Protein AF-A0A484L3J2-F1 (afdb_monomer_lite)

Structure (mmCIF, N/CA/C/O backbone):
data_AF-A0A484L3J2-F1
#
_entry.id   AF-A0A484L3J2-F1
#
loop_
_atom_site.group_PDB
_atom_site.id
_atom_site.type_symbol
_atom_site.label_atom_id
_atom_site.label_alt_id
_atom_site.label_comp_id
_atom_site.label_asym_id
_atom_site.label_entity_id
_atom_site.label_seq_id
_atom_site.pdbx_PDB_ins_code
_atom_site.Cartn_x
_atom_site.Cartn_y
_atom_site.Cartn_z
_atom_site.occupancy
_atom_site.B_iso_or_equiv
_atom_site.auth_seq_id
_atom_site.auth_comp_id
_atom_site.auth_asym_id
_atom_site.auth_atom_id
_atom_site.pdbx_PDB_model_num
ATOM 1 N N . MET A 1 1 ? 16.394 -15.255 -12.553 1.00 55.16 1 MET A N 1
ATOM 2 C CA . MET A 1 1 ? 16.294 -14.872 -13.982 1.00 55.16 1 MET A CA 1
ATOM 3 C C . MET A 1 1 ? 17.589 -14.189 -14.401 1.00 55.16 1 MET A C 1
ATOM 5 O O . MET A 1 1 ? 18.354 -13.822 -13.514 1.00 55.16 1 MET A O 1
ATOM 9 N N . SER A 1 2 ? 17.875 -14.069 -15.700 1.00 70.94 2 SER A N 1
ATOM 10 C CA . SER A 1 2 ? 19.075 -13.361 -16.177 1.00 70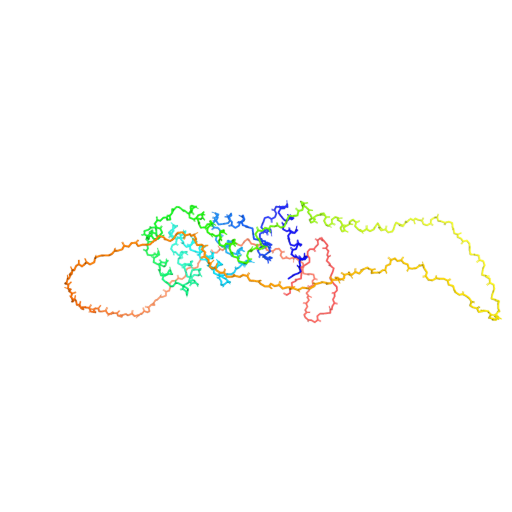.94 2 SER A CA 1
ATOM 11 C C . SER A 1 2 ? 18.952 -11.847 -15.956 1.00 70.94 2 SER A C 1
ATOM 13 O O . SER A 1 2 ? 17.841 -11.324 -15.842 1.00 70.94 2 SER A O 1
ATOM 15 N N . SER A 1 3 ? 20.083 -11.133 -15.919 1.00 82.31 3 SER A N 1
ATOM 16 C CA . SER A 1 3 ? 20.102 -9.661 -15.887 1.00 82.31 3 SER A CA 1
ATOM 17 C C . SER A 1 3 ? 19.350 -9.061 -17.078 1.00 82.31 3 SER A C 1
ATOM 19 O O . SER A 1 3 ? 18.518 -8.177 -16.896 1.00 82.31 3 SER A O 1
ATOM 21 N N . LEU A 1 4 ? 19.547 -9.636 -18.268 1.00 88.06 4 LEU A N 1
ATOM 22 C CA . LEU A 1 4 ? 18.888 -9.227 -19.509 1.00 88.06 4 LEU A CA 1
ATOM 23 C C . LEU A 1 4 ? 17.352 -9.273 -19.417 1.00 88.06 4 LEU A C 1
ATOM 25 O O . LEU A 1 4 ? 16.686 -8.345 -19.869 1.00 88.06 4 LEU A O 1
ATOM 29 N N . SER A 1 5 ? 16.772 -10.314 -18.804 1.00 90.88 5 SER A N 1
ATOM 30 C CA . SER A 1 5 ? 15.316 -10.384 -18.603 1.00 90.88 5 SER A CA 1
ATOM 31 C C . SER A 1 5 ? 14.805 -9.272 -17.680 1.00 90.88 5 SER A C 1
ATOM 33 O O . SER A 1 5 ? 13.727 -8.735 -17.919 1.00 90.88 5 SER A O 1
ATOM 35 N N . ARG A 1 6 ? 15.580 -8.894 -16.653 1.00 92.12 6 ARG A N 1
ATOM 36 C CA . ARG A 1 6 ? 15.240 -7.784 -15.747 1.00 92.12 6 ARG A CA 1
ATOM 37 C C . ARG A 1 6 ? 15.313 -6.430 -16.457 1.00 92.12 6 ARG A C 1
ATOM 39 O O . ARG A 1 6 ? 14.395 -5.628 -16.322 1.00 92.12 6 ARG A O 1
ATOM 46 N N . GLU A 1 7 ? 16.367 -6.195 -17.234 1.00 92.62 7 GLU A N 1
ATOM 47 C CA . GLU A 1 7 ? 16.527 -4.976 -18.037 1.00 92.62 7 GLU A CA 1
ATOM 48 C C . GLU A 1 7 ? 15.402 -4.820 -19.069 1.00 92.62 7 GLU A C 1
ATOM 50 O O . GLU A 1 7 ? 14.840 -3.734 -19.204 1.00 92.62 7 GLU A O 1
ATOM 55 N N . LEU A 1 8 ? 15.003 -5.912 -19.733 1.00 94.62 8 LEU A N 1
ATOM 56 C CA . LEU A 1 8 ? 13.880 -5.904 -20.670 1.00 94.62 8 LEU A CA 1
ATOM 57 C C . LEU A 1 8 ? 12.552 -5.536 -19.989 1.00 9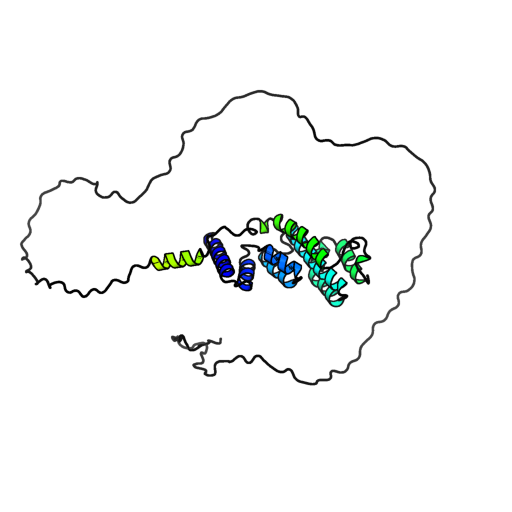4.62 8 LEU A C 1
ATOM 59 O O . LEU A 1 8 ? 11.791 -4.755 -20.554 1.00 94.62 8 LEU A O 1
ATOM 63 N N . VAL A 1 9 ? 12.282 -6.030 -18.775 1.00 96.12 9 VAL A N 1
ATOM 64 C CA . VAL A 1 9 ? 11.083 -5.625 -18.016 1.00 96.12 9 VAL A CA 1
ATOM 65 C C . VAL A 1 9 ? 11.101 -4.127 -17.710 1.00 96.12 9 VAL A C 1
ATOM 67 O O . VAL A 1 9 ? 10.072 -3.480 -17.873 1.00 96.12 9 VAL A O 1
ATOM 70 N N . PHE A 1 10 ? 12.245 -3.537 -17.346 1.00 95.62 10 PHE A N 1
ATOM 71 C CA . PHE A 1 10 ? 12.314 -2.085 -17.133 1.00 95.62 10 PHE A CA 1
ATOM 72 C C . PHE A 1 10 ? 12.083 -1.275 -18.420 1.00 95.62 10 PHE A C 1
ATOM 74 O O . PHE A 1 10 ? 11.403 -0.252 -18.378 1.00 95.62 10 PHE A O 1
ATOM 81 N N . LEU A 1 11 ? 12.581 -1.748 -19.568 1.00 95.62 11 LEU A N 1
ATOM 82 C CA . LEU A 1 11 ? 12.303 -1.134 -20.874 1.00 95.62 11 LEU A CA 1
ATOM 83 C C . LEU A 1 11 ? 10.816 -1.221 -21.257 1.00 95.62 11 LEU A C 1
ATOM 85 O O . LEU A 1 11 ? 10.286 -0.294 -21.869 1.00 95.62 11 LEU A O 1
ATOM 89 N N . ILE A 1 12 ? 10.139 -2.315 -20.890 1.00 96.81 12 ILE A N 1
ATOM 90 C CA . ILE A 1 12 ? 8.689 -2.468 -21.071 1.00 96.81 12 ILE A CA 1
ATOM 91 C C . ILE A 1 12 ? 7.932 -1.536 -20.119 1.00 96.81 12 ILE A C 1
ATOM 93 O O . ILE A 1 12 ? 7.037 -0.835 -20.576 1.00 96.81 12 ILE A O 1
ATOM 97 N N . LEU A 1 13 ? 8.306 -1.461 -18.837 1.00 96.62 13 LEU A N 1
ATOM 98 C CA . LEU A 1 13 ? 7.697 -0.540 -17.866 1.00 96.62 13 LEU A CA 1
ATOM 99 C C . LEU A 1 13 ? 7.784 0.919 -18.332 1.00 96.62 13 LEU A C 1
ATOM 101 O O . LEU A 1 13 ? 6.775 1.618 -18.323 1.00 96.62 13 LEU A O 1
ATOM 105 N N . GLN A 1 14 ? 8.953 1.349 -18.820 1.00 95.38 14 GLN A N 1
ATOM 106 C CA . GLN A 1 14 ? 9.127 2.678 -19.410 1.00 95.38 14 GLN A CA 1
ATOM 107 C C . GLN A 1 14 ? 8.187 2.901 -20.605 1.00 95.38 14 GLN A C 1
ATOM 109 O O . GLN A 1 14 ? 7.530 3.933 -20.689 1.00 95.38 14 GLN A O 1
ATOM 114 N N . PHE A 1 15 ? 8.112 1.943 -21.532 1.00 96.56 15 PHE A N 1
ATOM 115 C CA . PHE A 1 15 ? 7.219 2.037 -22.687 1.00 96.56 15 PHE A CA 1
ATOM 116 C C . PHE A 1 15 ? 5.742 2.123 -22.270 1.00 96.56 15 PHE A C 1
ATOM 118 O O . PHE A 1 15 ? 5.004 2.944 -22.802 1.00 96.56 15 PHE A O 1
ATOM 125 N N . LEU A 1 16 ? 5.310 1.311 -21.302 1.00 97.12 16 LEU A N 1
ATOM 126 C CA . LEU A 1 16 ? 3.935 1.328 -20.804 1.00 97.12 16 LEU A CA 1
ATOM 127 C C . LEU A 1 16 ? 3.577 2.672 -20.138 1.00 97.12 16 LEU A C 1
ATOM 129 O O . LEU A 1 16 ? 2.444 3.124 -20.292 1.00 97.12 16 LEU A O 1
ATOM 133 N N . ASP A 1 17 ? 4.520 3.324 -19.449 1.00 94.50 17 ASP A N 1
ATOM 134 C CA . ASP A 1 17 ? 4.337 4.670 -18.883 1.00 94.50 17 ASP A CA 1
ATOM 135 C C . ASP A 1 17 ? 4.289 5.760 -19.973 1.00 94.50 17 ASP A C 1
ATOM 137 O O . ASP A 1 17 ? 3.373 6.585 -19.977 1.00 94.50 17 ASP A O 1
ATOM 141 N N . GLU A 1 18 ? 5.189 5.705 -20.967 1.00 94.81 18 GLU A N 1
ATOM 142 C CA . GLU A 1 18 ? 5.191 6.610 -22.133 1.00 94.81 18 GLU A CA 1
ATOM 143 C C . GLU A 1 18 ? 3.854 6.558 -22.908 1.00 94.81 18 GLU A C 1
ATOM 145 O O . GLU A 1 18 ? 3.306 7.601 -23.277 1.00 94.81 18 GLU A O 1
ATOM 150 N N . GLU A 1 19 ? 3.278 5.363 -23.083 1.00 97.06 19 GLU A N 1
ATOM 151 C CA . GLU A 1 19 ? 1.960 5.154 -23.708 1.00 97.06 19 GLU A CA 1
ATOM 152 C C . GLU A 1 19 ? 0.768 5.317 -22.733 1.00 97.06 19 GLU A C 1
ATOM 154 O O . GLU A 1 19 ? -0.390 5.249 -23.151 1.00 97.06 19 GLU A O 1
ATOM 159 N N . LYS A 1 20 ? 1.026 5.588 -21.444 1.00 96.62 20 LYS A N 1
ATOM 160 C CA . LYS A 1 20 ? 0.038 5.824 -20.368 1.00 96.62 20 LYS A CA 1
ATOM 161 C C . LYS A 1 20 ? -0.848 4.623 -19.996 1.00 96.62 20 LYS A C 1
ATOM 163 O O . LYS A 1 20 ? -1.953 4.809 -19.478 1.00 96.62 20 LYS A O 1
ATOM 168 N N . PHE A 1 21 ? -0.367 3.395 -20.174 1.00 97.44 21 PHE A N 1
ATOM 169 C CA . PHE A 1 21 ? -1.050 2.155 -19.774 1.00 97.44 21 PHE A CA 1
ATOM 170 C C . PHE A 1 21 ? -0.918 1.870 -18.262 1.00 97.44 21 PHE A C 1
ATOM 172 O O . PHE A 1 21 ? -0.362 0.852 -17.851 1.00 97.44 21 PHE A O 1
ATOM 179 N N . LYS A 1 22 ? -1.433 2.782 -17.425 1.00 94.31 22 LYS A N 1
ATOM 180 C CA . LYS A 1 22 ? -1.219 2.817 -15.961 1.00 94.31 22 LYS A CA 1
ATOM 181 C C . LYS A 1 22 ? -1.464 1.481 -15.251 1.00 94.31 22 LYS A C 1
ATOM 183 O O . LYS A 1 22 ? -0.580 0.983 -14.562 1.00 94.31 22 LYS A O 1
ATOM 188 N N . ASP A 1 23 ? -2.624 0.863 -15.458 1.00 94.50 23 ASP A N 1
ATOM 189 C CA . ASP A 1 23 ? -2.972 -0.404 -14.799 1.00 94.50 23 ASP A CA 1
ATOM 190 C C . ASP A 1 23 ? -2.008 -1.536 -15.192 1.00 94.50 23 ASP A C 1
ATOM 192 O O . ASP A 1 23 ? -1.681 -2.404 -14.383 1.00 94.50 23 ASP A O 1
ATOM 196 N N . THR A 1 24 ? -1.528 -1.526 -16.440 1.00 97.94 24 THR A N 1
ATOM 197 C CA . THR A 1 24 ? -0.563 -2.501 -16.959 1.00 97.94 24 THR A CA 1
ATOM 198 C C . THR A 1 24 ? 0.835 -2.272 -16.385 1.00 97.94 24 THR A C 1
ATOM 200 O O . THR A 1 24 ? 1.512 -3.252 -16.079 1.00 97.94 24 THR A O 1
ATOM 203 N N . VAL A 1 25 ? 1.250 -1.011 -16.185 1.00 97.94 25 VAL A N 1
ATOM 204 C CA . VAL A 1 25 ? 2.500 -0.663 -15.480 1.00 97.94 25 VAL A CA 1
ATOM 205 C C . VAL A 1 25 ? 2.495 -1.295 -14.090 1.00 97.94 25 VAL A C 1
ATOM 207 O O . VAL A 1 25 ? 3.366 -2.107 -13.787 1.00 97.94 25 VAL A O 1
ATOM 210 N N . HIS A 1 26 ? 1.485 -1.000 -13.268 1.00 98.06 26 HIS A N 1
ATOM 211 C CA . HIS A 1 26 ? 1.472 -1.428 -11.865 1.00 98.06 26 HIS A CA 1
ATOM 212 C C . HIS A 1 26 ? 1.271 -2.940 -11.689 1.00 98.06 26 HIS A C 1
ATOM 214 O O . HIS A 1 26 ? 1.871 -3.536 -10.794 1.00 98.06 26 HIS A O 1
ATOM 220 N N . LYS A 1 27 ? 0.531 -3.601 -12.592 1.00 98.00 27 LYS A N 1
ATOM 221 C CA . LYS A 1 27 ? 0.491 -5.073 -12.642 1.00 98.00 27 LYS A CA 1
ATOM 222 C C . LYS A 1 27 ? 1.852 -5.678 -12.984 1.00 98.00 27 LYS A C 1
ATOM 224 O O . LYS A 1 27 ? 2.270 -6.617 -12.318 1.00 98.00 27 LYS A O 1
ATOM 229 N N . LEU A 1 28 ? 2.577 -5.131 -13.964 1.00 98.19 28 LEU A N 1
ATOM 230 C CA . LEU A 1 28 ? 3.907 -5.634 -14.320 1.00 98.19 28 LEU A CA 1
ATOM 231 C C . LEU A 1 28 ? 4.945 -5.364 -13.215 1.00 98.19 28 LEU A C 1
ATOM 233 O O . LEU A 1 28 ? 5.802 -6.213 -12.961 1.00 98.19 28 LEU A O 1
ATOM 237 N N . GLU A 1 29 ? 4.861 -4.224 -12.525 1.00 97.94 29 GLU A N 1
ATOM 238 C CA . GLU A 1 29 ? 5.642 -3.939 -11.311 1.00 97.94 29 GLU A CA 1
ATOM 239 C C . GLU A 1 29 ? 5.403 -5.013 -10.238 1.00 97.94 29 GLU A C 1
ATOM 241 O O . GLU A 1 29 ? 6.366 -5.606 -9.749 1.00 97.94 29 GLU A O 1
ATOM 246 N N . GLN A 1 30 ? 4.133 -5.311 -9.932 1.00 97.88 30 GLN A N 1
ATOM 247 C CA . GLN A 1 30 ? 3.726 -6.314 -8.944 1.00 97.88 30 GLN A CA 1
ATOM 248 C C . GLN A 1 30 ? 4.153 -7.739 -9.338 1.00 97.88 30 GLN A C 1
ATOM 250 O O . GLN A 1 30 ? 4.771 -8.434 -8.535 1.00 97.88 30 GLN A O 1
ATOM 255 N N . GLU A 1 31 ? 3.831 -8.193 -10.553 1.00 97.69 31 GLU A N 1
ATOM 256 C CA . GLU A 1 31 ? 4.076 -9.574 -11.001 1.00 97.69 31 GLU A CA 1
ATOM 257 C C . GLU A 1 31 ? 5.567 -9.876 -11.206 1.00 97.69 31 GLU A C 1
ATOM 259 O O . GLU A 1 31 ? 6.020 -10.987 -10.929 1.00 97.69 31 GLU A O 1
ATOM 264 N N . SER A 1 32 ? 6.354 -8.894 -11.664 1.00 96.50 32 SER A N 1
ATOM 265 C CA . SER A 1 32 ? 7.813 -9.047 -11.771 1.00 96.50 32 SER A CA 1
ATOM 266 C C . SER A 1 32 ? 8.532 -8.854 -10.433 1.00 96.50 32 SER A C 1
ATOM 268 O O . SER A 1 32 ? 9.632 -9.380 -10.235 1.00 96.50 32 SER A O 1
ATOM 270 N N . GLY A 1 33 ? 7.955 -8.049 -9.536 1.00 96.31 33 GLY A N 1
ATOM 271 C CA . GLY A 1 33 ? 8.576 -7.605 -8.294 1.00 96.31 33 GLY A CA 1
ATOM 272 C C . GLY A 1 33 ? 9.888 -6.834 -8.502 1.00 96.31 33 GLY A C 1
ATOM 273 O O . GLY A 1 33 ? 10.714 -6.797 -7.587 1.00 96.31 33 GLY A O 1
ATOM 274 N N . TYR A 1 34 ? 10.174 -6.285 -9.692 1.00 95.56 34 TYR A N 1
ATOM 275 C CA . TYR A 1 34 ? 11.492 -5.703 -10.016 1.00 95.56 34 TYR A CA 1
ATOM 276 C C . TYR A 1 34 ? 11.657 -4.222 -9.670 1.00 95.56 34 TYR A C 1
ATOM 278 O O . TYR A 1 34 ? 12.790 -3.811 -9.397 1.00 95.56 34 TYR A O 1
ATOM 286 N N . PHE A 1 35 ? 10.566 -3.459 -9.666 1.00 97.19 35 PHE A N 1
ATOM 287 C CA . PHE A 1 35 ? 10.507 -2.052 -9.272 1.00 97.19 35 PHE A CA 1
ATOM 288 C C . PHE A 1 35 ? 9.251 -1.828 -8.428 1.00 97.19 35 PHE A C 1
ATOM 290 O O . PHE A 1 35 ? 8.174 -2.268 -8.817 1.00 97.19 35 PHE A O 1
ATOM 297 N N . PHE A 1 36 ? 9.408 -1.181 -7.276 1.00 98.31 36 PHE A N 1
ATOM 298 C CA . PHE A 1 36 ? 8.326 -0.789 -6.382 1.00 98.31 36 PHE A CA 1
ATOM 299 C C . PHE A 1 36 ? 8.089 0.711 -6.532 1.00 98.31 36 PHE A C 1
ATOM 301 O O . PHE A 1 36 ? 8.923 1.538 -6.150 1.00 98.31 36 PHE A O 1
ATOM 308 N N . ASN A 1 37 ? 6.934 1.056 -7.078 1.00 97.88 37 ASN A N 1
ATOM 309 C CA . ASN A 1 37 ? 6.547 2.419 -7.370 1.00 97.88 37 ASN A CA 1
ATOM 310 C C . ASN A 1 37 ? 5.992 3.082 -6.110 1.00 97.88 37 ASN A C 1
ATOM 312 O O . ASN A 1 37 ? 4.799 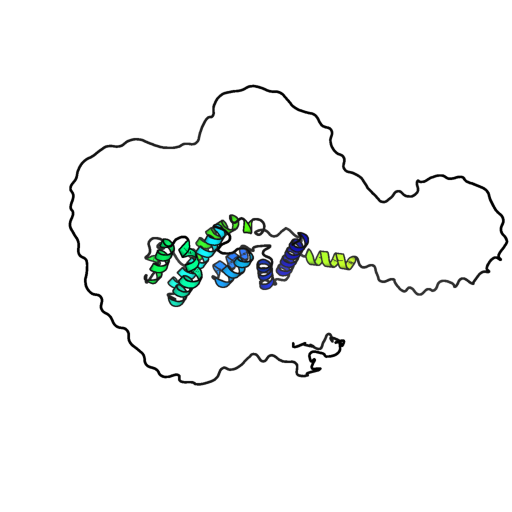3.015 -5.813 1.00 97.88 37 ASN A O 1
ATOM 316 N N . MET A 1 38 ? 6.890 3.723 -5.358 1.00 97.81 38 MET A N 1
ATOM 317 C CA . MET A 1 38 ? 6.530 4.413 -4.119 1.00 97.81 38 MET A CA 1
ATOM 318 C C . MET A 1 38 ? 5.398 5.422 -4.350 1.00 97.81 38 MET A C 1
ATOM 320 O O . MET A 1 38 ? 4.461 5.458 -3.563 1.00 97.81 38 MET A O 1
ATOM 324 N N . LYS A 1 39 ? 5.418 6.170 -5.464 1.00 96.94 39 LYS A N 1
ATOM 325 C CA . LYS A 1 39 ? 4.362 7.138 -5.776 1.00 96.94 39 LYS A CA 1
ATOM 326 C C . LYS A 1 39 ? 2.991 6.471 -5.930 1.00 96.94 39 LYS A C 1
ATOM 328 O O . LYS A 1 39 ? 2.028 6.946 -5.341 1.00 96.94 39 LYS A O 1
ATOM 333 N N . TYR A 1 40 ? 2.900 5.376 -6.682 1.00 98.06 40 TYR A N 1
ATOM 334 C CA . TYR A 1 40 ? 1.646 4.630 -6.812 1.00 98.06 40 TYR A CA 1
ATOM 335 C C . TYR A 1 40 ? 1.147 4.125 -5.450 1.00 98.06 40 TYR A C 1
ATOM 337 O O . TYR A 1 40 ? -0.021 4.302 -5.116 1.00 98.06 40 TYR A O 1
ATOM 345 N N . PHE A 1 41 ? 2.040 3.567 -4.630 1.00 98.50 41 PHE A N 1
ATOM 346 C CA . PHE A 1 41 ? 1.711 3.093 -3.284 1.00 98.50 41 PHE A CA 1
ATOM 347 C C . PHE A 1 41 ? 1.213 4.218 -2.353 1.00 98.50 41 PHE A C 1
ATOM 349 O O . PHE A 1 41 ? 0.250 4.019 -1.613 1.00 98.50 41 PHE A O 1
ATOM 356 N N . GLU A 1 42 ? 1.817 5.409 -2.422 1.00 98.25 42 GLU A N 1
ATOM 357 C CA . GLU A 1 42 ? 1.334 6.619 -1.740 1.00 98.25 42 GLU A CA 1
ATOM 358 C C . GLU A 1 42 ? -0.077 7.005 -2.197 1.00 98.25 42 GLU A C 1
ATOM 360 O O . GLU A 1 42 ? -0.964 7.174 -1.358 1.00 98.25 42 GLU A O 1
ATOM 365 N N . ASP A 1 43 ? -0.290 7.093 -3.515 1.00 98.00 43 ASP A N 1
ATOM 366 C CA . ASP A 1 43 ? -1.564 7.492 -4.116 1.00 98.00 43 ASP A CA 1
ATOM 367 C C . ASP A 1 43 ? -2.694 6.503 -3.705 1.00 98.00 43 ASP A C 1
ATOM 369 O O . ASP A 1 43 ? -3.791 6.934 -3.338 1.00 98.00 43 ASP A O 1
ATOM 373 N N . GLN A 1 44 ? -2.422 5.186 -3.654 1.00 98.31 44 GLN A N 1
ATOM 374 C CA . GLN A 1 44 ? -3.387 4.168 -3.188 1.00 98.31 44 GLN A CA 1
ATOM 375 C C . GLN A 1 44 ? -3.691 4.252 -1.680 1.00 98.31 44 GLN A C 1
ATOM 377 O O . GLN A 1 44 ? -4.843 4.079 -1.273 1.00 98.31 44 GLN A O 1
ATOM 382 N N . ILE A 1 45 ? -2.696 4.551 -0.834 1.00 98.25 45 ILE A N 1
ATOM 383 C CA . ILE A 1 45 ? -2.909 4.756 0.612 1.00 98.25 45 ILE A CA 1
ATOM 384 C C . ILE A 1 45 ? -3.737 6.016 0.873 1.00 98.25 45 ILE A C 1
ATOM 386 O O . ILE A 1 45 ? -4.614 6.003 1.738 1.00 98.25 45 ILE A O 1
ATOM 390 N N . GLN A 1 46 ? -3.487 7.096 0.130 1.00 97.69 46 GLN A N 1
ATOM 391 C CA . GLN A 1 46 ? -4.253 8.335 0.261 1.00 97.69 46 GLN A CA 1
ATOM 392 C C . GLN A 1 46 ? -5.705 8.157 -0.193 1.00 97.69 46 GLN A C 1
ATOM 394 O O . GLN A 1 46 ? -6.605 8.619 0.511 1.00 97.69 46 GLN A O 1
ATOM 399 N N . ALA A 1 47 ? -5.953 7.411 -1.276 1.00 97.56 47 ALA A N 1
ATOM 400 C CA . ALA A 1 47 ? -7.301 6.982 -1.662 1.00 97.56 47 ALA A CA 1
ATOM 401 C C . ALA A 1 47 ? -7.950 6.075 -0.593 1.00 97.56 47 ALA A C 1
ATOM 403 O O . ALA A 1 47 ? -9.125 6.238 -0.248 1.00 97.56 47 ALA A O 1
ATOM 404 N N . GLY A 1 48 ? -7.159 5.201 0.036 1.00 97.38 48 GLY A N 1
ATOM 405 C CA . GLY A 1 48 ? -7.626 4.212 1.011 1.00 97.38 48 GLY A CA 1
ATOM 406 C C . GLY A 1 48 ? -8.092 2.914 0.365 1.00 97.38 48 GLY A C 1
ATOM 407 O O . GLY A 1 48 ? -8.945 2.223 0.924 1.00 97.38 48 GLY A O 1
ATOM 408 N N . GLU A 1 49 ? -7.539 2.587 -0.802 1.00 97.94 49 GLU A N 1
ATOM 409 C CA . GLU A 1 49 ? -7.799 1.349 -1.538 1.00 97.94 49 GLU A CA 1
ATOM 410 C C . GLU A 1 49 ? -7.014 0.194 -0.903 1.00 97.94 49 GLU A C 1
ATOM 412 O O . GLU A 1 49 ? -6.089 -0.378 -1.477 1.00 97.94 49 GLU A O 1
ATOM 417 N N . TRP A 1 50 ? -7.353 -0.127 0.348 1.00 98.12 50 TRP A N 1
ATOM 418 C CA . TRP A 1 50 ? -6.585 -1.032 1.210 1.00 98.12 50 TRP A CA 1
ATOM 419 C C . TRP A 1 50 ? -6.327 -2.412 0.594 1.00 98.12 50 TRP A C 1
ATOM 421 O O . TRP A 1 50 ? -5.260 -2.992 0.798 1.00 98.12 50 TRP A O 1
ATOM 431 N N . ASP A 1 51 ? -7.275 -2.915 -0.194 1.00 97.62 51 ASP A N 1
ATOM 432 C CA . ASP A 1 51 ? -7.164 -4.213 -0.860 1.00 97.62 51 ASP A CA 1
ATOM 433 C C . ASP A 1 51 ? -6.304 -4.152 -2.143 1.00 97.62 51 ASP A C 1
ATOM 435 O O . ASP A 1 51 ? -5.849 -5.193 -2.614 1.00 97.62 51 ASP A O 1
ATOM 439 N N . GLU A 1 52 ? -6.055 -2.964 -2.713 1.00 98.12 52 GLU A N 1
ATOM 440 C CA . GLU A 1 52 ? -5.009 -2.726 -3.726 1.00 98.12 52 GLU A CA 1
ATOM 441 C C . GLU A 1 52 ? -3.639 -2.594 -3.057 1.00 98.12 52 GLU A C 1
ATOM 443 O O . GLU A 1 52 ? -2.694 -3.268 -3.453 1.00 98.12 52 GLU A O 1
ATOM 448 N N . VAL A 1 53 ? -3.545 -1.799 -1.984 1.00 98.56 53 VAL A N 1
ATOM 449 C CA . VAL A 1 53 ? -2.302 -1.578 -1.224 1.00 98.56 53 VAL A CA 1
ATOM 450 C C . VAL A 1 53 ? -1.675 -2.907 -0.784 1.00 98.56 53 VAL A C 1
ATOM 452 O O . VAL A 1 53 ? -0.482 -3.125 -1.003 1.00 98.56 53 VAL A O 1
ATOM 455 N N . GLU A 1 54 ? -2.459 -3.825 -0.207 1.00 98.06 54 GLU A N 1
ATOM 456 C CA . GLU A 1 54 ? -1.952 -5.149 0.184 1.00 98.06 54 GLU A CA 1
ATOM 457 C C . GLU A 1 54 ? -1.623 -6.049 -1.015 1.00 98.06 54 GLU A C 1
ATOM 459 O O . GLU A 1 54 ? -0.638 -6.792 -0.973 1.00 98.06 54 GLU A O 1
ATOM 464 N N . ARG A 1 55 ? -2.406 -5.976 -2.097 1.00 98.06 55 ARG A N 1
ATOM 465 C CA . ARG A 1 55 ? -2.192 -6.784 -3.304 1.00 98.06 55 ARG A CA 1
ATOM 466 C C . ARG A 1 55 ? -0.913 -6.376 -4.024 1.00 98.06 55 ARG A C 1
ATOM 468 O O . ARG A 1 55 ? -0.072 -7.240 -4.266 1.00 98.06 55 ARG A O 1
ATOM 475 N N . TYR A 1 56 ? -0.719 -5.084 -4.271 1.00 98.62 56 TYR A N 1
ATOM 476 C CA . TYR A 1 56 ? 0.509 -4.541 -4.841 1.00 98.62 56 TYR A CA 1
ATOM 477 C C . TYR A 1 56 ? 1.725 -4.911 -3.982 1.00 98.62 56 TYR A C 1
ATOM 479 O O . TYR A 1 56 ? 2.691 -5.479 -4.488 1.00 98.62 56 TYR A O 1
ATOM 487 N N . LEU A 1 57 ? 1.647 -4.702 -2.660 1.00 98.38 57 LEU A N 1
ATOM 488 C CA . LEU A 1 57 ? 2.726 -5.036 -1.725 1.00 98.38 57 LEU A CA 1
ATOM 489 C C . LEU A 1 57 ? 3.094 -6.534 -1.734 1.00 98.38 57 LEU A C 1
ATOM 491 O O . LEU A 1 57 ? 4.275 -6.870 -1.612 1.00 98.38 57 LEU A O 1
ATOM 495 N N . SER A 1 58 ? 2.117 -7.428 -1.938 1.00 97.62 58 SER A N 1
ATOM 496 C CA . SER A 1 58 ? 2.342 -8.883 -1.991 1.00 97.62 58 SER A CA 1
ATOM 497 C C . SER A 1 58 ? 3.284 -9.345 -3.114 1.00 97.62 58 SER A C 1
ATOM 499 O O . SER A 1 58 ? 3.906 -10.399 -2.979 1.00 97.62 58 SER A O 1
ATOM 501 N N . GLY A 1 59 ? 3.459 -8.548 -4.179 1.00 97.88 59 GLY A N 1
ATOM 502 C CA . GLY A 1 59 ? 4.448 -8.805 -5.239 1.00 97.88 59 GLY A CA 1
ATOM 503 C C . GLY A 1 59 ? 5.908 -8.635 -4.789 1.00 97.88 59 GLY A C 1
ATOM 504 O O . GLY A 1 59 ? 6.836 -9.094 -5.455 1.00 97.88 59 GLY A O 1
ATOM 505 N N . PHE A 1 60 ? 6.124 -7.998 -3.634 1.00 98.44 60 PHE A N 1
ATOM 506 C CA . PHE A 1 60 ? 7.445 -7.623 -3.126 1.00 98.44 60 PHE A CA 1
ATOM 507 C C . PHE A 1 60 ? 7.784 -8.283 -1.791 1.00 98.44 60 PHE A C 1
ATOM 509 O O . PHE A 1 60 ? 8.961 -8.535 -1.524 1.00 98.44 60 PHE A O 1
ATOM 516 N N . THR A 1 61 ? 6.782 -8.533 -0.939 1.00 98.38 61 THR A N 1
ATOM 517 C CA . THR A 1 61 ? 6.988 -9.122 0.388 1.00 98.38 61 THR A CA 1
ATOM 518 C C . THR A 1 61 ? 5.704 -9.681 1.014 1.00 98.38 61 THR A C 1
ATOM 520 O O . THR A 1 61 ? 4.596 -9.247 0.703 1.00 98.38 61 THR A O 1
ATOM 523 N N . LYS A 1 62 ? 5.862 -10.617 1.952 1.00 97.81 62 LYS A N 1
ATOM 524 C CA . LYS A 1 62 ? 4.815 -11.218 2.785 1.00 97.81 62 LYS A CA 1
ATOM 525 C C . LYS A 1 62 ? 4.914 -10.770 4.246 1.00 97.81 62 LYS A C 1
ATOM 527 O O . LYS A 1 62 ? 5.920 -10.211 4.685 1.00 97.81 62 LYS A O 1
ATOM 532 N N . VAL A 1 63 ? 3.865 -11.043 5.023 1.00 96.38 63 VAL A N 1
ATOM 533 C CA . VAL A 1 63 ? 3.756 -10.665 6.447 1.00 96.38 63 VAL A CA 1
ATOM 534 C C . VAL A 1 63 ? 4.867 -11.306 7.290 1.00 96.38 63 VAL A C 1
ATOM 536 O O . VAL A 1 63 ? 5.348 -10.715 8.258 1.00 96.38 63 VAL A O 1
ATOM 539 N N . GLU A 1 64 ? 5.269 -12.518 6.923 1.00 95.44 64 GLU A N 1
ATOM 540 C CA . GLU A 1 64 ? 6.223 -13.369 7.627 1.00 95.44 64 GLU A CA 1
ATOM 541 C C . GLU A 1 64 ? 7.697 -13.147 7.246 1.00 95.44 64 GLU A C 1
ATOM 543 O O . GLU A 1 64 ? 8.565 -13.540 8.024 1.00 95.44 64 GLU A O 1
ATOM 548 N N . ASP A 1 65 ? 7.998 -12.490 6.116 1.00 97.12 65 ASP A N 1
ATOM 549 C CA . ASP A 1 65 ? 9.361 -12.442 5.554 1.00 97.12 65 ASP A CA 1
ATOM 550 C C . ASP A 1 65 ? 10.392 -11.818 6.504 1.00 97.12 65 ASP A C 1
ATOM 552 O O . ASP A 1 65 ? 11.509 -12.317 6.648 1.00 97.12 65 ASP A O 1
ATOM 556 N N . ASN A 1 66 ? 10.052 -10.680 7.119 1.00 97.06 66 ASN A N 1
ATOM 557 C CA . ASN A 1 66 ? 10.904 -10.005 8.094 1.00 97.06 66 ASN A CA 1
ATOM 558 C C . ASN A 1 66 ? 10.128 -8.992 8.958 1.00 97.06 66 ASN A C 1
ATOM 560 O O . ASN A 1 66 ? 8.967 -8.664 8.709 1.00 97.06 66 ASN A O 1
ATOM 564 N N . ARG A 1 67 ? 10.800 -8.453 9.985 1.00 97.12 67 ARG A N 1
ATOM 565 C CA . ARG A 1 67 ? 10.216 -7.506 10.954 1.00 97.12 67 ARG A CA 1
ATOM 566 C C . ARG A 1 67 ? 9.691 -6.197 10.348 1.00 97.12 67 ARG A C 1
ATOM 568 O O . ARG A 1 67 ? 8.768 -5.622 10.919 1.00 97.12 67 ARG A O 1
ATOM 575 N N . TYR A 1 68 ? 10.272 -5.716 9.246 1.00 98.25 68 TYR A N 1
ATOM 576 C CA . TYR A 1 68 ? 9.810 -4.508 8.559 1.00 98.25 68 TYR A CA 1
ATOM 577 C C . TYR A 1 68 ? 8.525 -4.817 7.795 1.00 98.25 68 TYR A C 1
ATOM 579 O O . TYR A 1 68 ? 7.521 -4.150 8.023 1.00 98.25 68 TYR A O 1
ATOM 587 N N . SER A 1 69 ? 8.514 -5.889 6.995 1.00 98.06 69 SER A N 1
ATOM 588 C CA . SER A 1 69 ? 7.319 -6.371 6.289 1.00 98.06 69 SER A CA 1
ATOM 589 C C . SER A 1 69 ? 6.154 -6.620 7.248 1.00 98.06 69 SER A C 1
ATOM 591 O O . SER A 1 69 ? 5.066 -6.079 7.059 1.00 98.06 69 SER A O 1
ATOM 593 N N . LYS A 1 70 ? 6.404 -7.327 8.358 1.00 97.25 70 LYS A N 1
ATOM 594 C CA . LYS A 1 70 ? 5.401 -7.573 9.404 1.00 97.25 70 LYS A CA 1
ATOM 595 C C . LYS A 1 70 ? 4.809 -6.280 9.972 1.00 97.25 70 LYS A C 1
ATOM 597 O O . LYS A 1 70 ? 3.608 -6.211 10.217 1.00 97.25 70 LYS A O 1
ATOM 602 N N . LYS A 1 71 ? 5.638 -5.249 10.172 1.00 97.56 71 LYS A N 1
ATOM 603 C CA . LYS A 1 71 ? 5.207 -3.939 10.681 1.00 97.56 71 LYS A CA 1
ATOM 604 C C . LYS A 1 71 ? 4.429 -3.129 9.634 1.00 97.56 71 LYS A C 1
ATOM 606 O O . LYS A 1 71 ? 3.445 -2.500 10.007 1.00 97.56 71 LYS A O 1
ATOM 611 N N . ILE A 1 72 ? 4.826 -3.191 8.360 1.00 98.50 72 ILE A N 1
ATOM 612 C CA . ILE A 1 72 ? 4.130 -2.555 7.227 1.00 98.50 72 ILE A CA 1
ATOM 613 C C . ILE A 1 72 ? 2.687 -3.074 7.139 1.00 98.50 72 ILE A C 1
ATOM 615 O O . ILE A 1 72 ? 1.749 -2.289 7.265 1.00 98.50 72 ILE A O 1
ATOM 619 N N . PHE A 1 73 ? 2.500 -4.396 7.022 1.00 98.38 73 PHE A N 1
ATOM 620 C CA . PHE A 1 73 ? 1.160 -4.998 6.967 1.00 98.38 73 PHE A CA 1
ATOM 621 C C . PHE A 1 73 ? 0.340 -4.720 8.235 1.00 98.38 73 PHE A C 1
ATOM 623 O O . PHE A 1 73 ? -0.862 -4.480 8.144 1.00 98.38 73 PHE A O 1
ATOM 630 N N . PHE A 1 74 ? 0.971 -4.721 9.415 1.00 97.38 74 PHE A N 1
ATOM 631 C CA . PHE A 1 74 ? 0.281 -4.408 10.665 1.00 97.38 74 PHE A CA 1
ATOM 632 C C . PHE A 1 74 ? -0.283 -2.979 10.690 1.00 97.38 74 PHE A C 1
ATOM 634 O O . PHE A 1 74 ? -1.450 -2.814 11.036 1.00 97.38 74 PHE A O 1
ATOM 641 N N . GLU A 1 75 ? 0.495 -1.951 10.322 1.00 97.75 75 GLU A N 1
ATOM 642 C CA . GLU A 1 75 ? -0.020 -0.571 10.328 1.00 97.75 75 GLU A CA 1
ATOM 643 C C . GLU A 1 75 ? -1.115 -0.364 9.269 1.00 97.75 75 GLU A C 1
ATOM 645 O O . GLU A 1 75 ? -2.150 0.207 9.603 1.00 97.75 75 GLU A O 1
ATOM 650 N N . ILE A 1 76 ? -0.960 -0.916 8.056 1.00 98.50 76 ILE A N 1
ATOM 651 C CA . ILE A 1 76 ? -1.991 -0.866 6.997 1.00 98.50 76 ILE A CA 1
ATOM 652 C C . ILE A 1 76 ? -3.321 -1.449 7.501 1.00 98.50 76 ILE A C 1
ATOM 654 O O . ILE A 1 76 ? -4.363 -0.794 7.453 1.00 98.50 76 ILE A O 1
ATOM 658 N N . ARG A 1 77 ? -3.289 -2.666 8.055 1.00 98.44 77 ARG A N 1
ATOM 659 C CA . ARG A 1 77 ? -4.488 -3.375 8.539 1.00 98.44 77 ARG A CA 1
ATOM 660 C C . ARG A 1 77 ? -5.096 -2.726 9.777 1.00 98.44 77 ARG A C 1
ATOM 662 O O . ARG A 1 77 ? -6.315 -2.703 9.935 1.00 98.44 77 ARG A O 1
ATOM 669 N N . LYS A 1 78 ? -4.261 -2.153 10.644 1.00 97.31 78 LYS A N 1
ATOM 670 C CA . LYS A 1 78 ? -4.701 -1.365 11.797 1.00 97.31 78 LYS A CA 1
ATOM 671 C C . LYS A 1 78 ? -5.402 -0.082 11.346 1.00 97.31 78 LYS A C 1
ATOM 673 O O . LYS A 1 78 ? -6.450 0.229 11.898 1.00 97.31 78 LYS A O 1
ATOM 678 N N . GLN A 1 79 ? -4.891 0.624 10.338 1.00 98.12 79 GLN A N 1
ATOM 679 C CA . GLN A 1 79 ? -5.546 1.813 9.784 1.00 98.12 79 GLN A CA 1
ATOM 680 C C . GLN A 1 79 ? -6.880 1.457 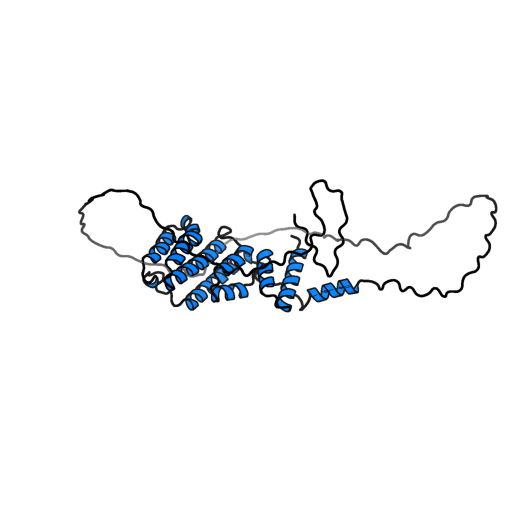9.109 1.00 98.12 79 GLN A C 1
ATOM 682 O O . GLN A 1 79 ? -7.902 2.060 9.433 1.00 98.12 79 GLN A O 1
ATOM 687 N N . LYS A 1 80 ? -6.907 0.402 8.280 1.00 98.25 80 LYS A N 1
ATOM 688 C CA . LYS A 1 80 ? -8.127 -0.185 7.685 1.00 98.25 80 LYS A CA 1
ATOM 689 C C . LYS A 1 80 ? -9.201 -0.483 8.748 1.00 98.25 80 LYS A C 1
ATOM 691 O O . LYS A 1 80 ? -10.375 -0.171 8.550 1.00 98.25 80 LYS A O 1
ATOM 696 N N . TYR A 1 81 ? -8.795 -1.040 9.893 1.00 98.31 81 TYR A N 1
ATOM 697 C CA . TYR A 1 81 ? -9.659 -1.308 11.048 1.00 98.31 81 TYR A CA 1
ATOM 698 C C . TYR A 1 81 ? -10.146 -0.033 11.758 1.00 98.31 81 TYR A C 1
ATOM 700 O O . TYR A 1 81 ? -11.343 0.098 12.014 1.00 98.31 81 TYR A O 1
ATOM 708 N N . LEU A 1 82 ? -9.255 0.921 12.051 1.00 97.50 82 LEU A N 1
ATOM 709 C CA . LEU A 1 82 ? -9.626 2.181 12.708 1.00 97.50 82 LEU A CA 1
ATOM 710 C C . LEU A 1 82 ? -10.602 3.003 11.856 1.00 97.50 82 LEU A C 1
ATOM 712 O O . LEU A 1 82 ? -11.547 3.566 12.399 1.00 97.50 82 LEU A O 1
ATOM 716 N N . GLU A 1 83 ? -10.454 3.006 10.530 1.00 97.56 83 GLU A N 1
ATOM 717 C CA . GLU A 1 83 ? -11.406 3.655 9.619 1.00 97.56 83 GLU A CA 1
ATOM 718 C C . GLU A 1 83 ? -12.776 2.968 9.580 1.00 97.56 83 GLU A C 1
ATOM 720 O O . GLU A 1 83 ? -13.791 3.647 9.417 1.00 97.56 83 GLU A O 1
ATOM 725 N N . ALA A 1 84 ? -12.837 1.643 9.750 1.00 97.81 84 ALA A N 1
ATOM 726 C CA . ALA A 1 84 ? -14.107 0.935 9.901 1.00 97.81 84 ALA A CA 1
ATOM 727 C C . ALA A 1 84 ? -14.800 1.314 11.224 1.00 97.81 84 ALA A C 1
ATOM 729 O O . ALA A 1 84 ? -16.002 1.579 11.228 1.00 97.81 84 ALA A O 1
ATOM 730 N N . LEU A 1 85 ? -14.044 1.437 12.325 1.00 96.88 85 LEU A N 1
ATOM 731 C CA . LEU A 1 85 ? -14.572 1.954 13.594 1.00 96.88 85 LEU A CA 1
ATOM 732 C C . LEU A 1 85 ? -15.042 3.415 13.484 1.00 96.88 85 LEU A C 1
ATOM 734 O O . LEU A 1 85 ? -16.086 3.747 14.042 1.00 96.88 85 LEU A O 1
ATOM 738 N N . ASP A 1 86 ? -14.303 4.271 12.769 1.00 95.69 86 ASP A N 1
ATOM 739 C CA . ASP A 1 86 ? -14.629 5.698 12.594 1.00 95.69 86 ASP A CA 1
ATOM 740 C C . ASP A 1 86 ? -15.927 5.893 11.798 1.00 95.69 86 ASP A C 1
ATOM 742 O O . ASP A 1 86 ? -16.773 6.712 12.148 1.00 95.69 86 ASP A O 1
ATOM 746 N N . LYS A 1 87 ? -16.135 5.049 10.779 1.00 95.94 87 LYS A N 1
ATOM 747 C CA . LYS A 1 87 ? -17.376 4.960 9.990 1.00 95.94 87 LYS A CA 1
ATOM 748 C C . LYS A 1 87 ? -18.518 4.233 10.717 1.00 95.94 87 LYS A C 1
ATOM 750 O O . LYS A 1 87 ? -19.578 4.046 10.132 1.00 95.94 87 LYS A O 1
ATOM 755 N N . GLN A 1 88 ? -18.304 3.813 11.967 1.00 96.12 88 GLN A N 1
ATOM 756 C CA . GLN A 1 88 ? -19.223 3.009 12.785 1.00 96.12 88 GLN A CA 1
ATOM 757 C C . GLN A 1 88 ? -19.608 1.642 12.177 1.00 96.12 88 GLN A C 1
ATOM 759 O O . GLN A 1 88 ? -20.511 0.971 12.677 1.00 96.12 88 GLN A O 1
ATOM 764 N N . ASP A 1 89 ? -18.876 1.169 11.164 1.00 97.19 89 ASP A N 1
ATOM 765 C CA . ASP A 1 89 ? -19.071 -0.137 10.531 1.00 97.19 89 ASP A CA 1
ATOM 766 C C . ASP A 1 89 ? -18.425 -1.240 11.383 1.00 97.19 89 ASP A C 1
ATOM 768 O O . ASP A 1 89 ? -17.318 -1.731 11.134 1.00 97.19 89 ASP A O 1
ATOM 772 N N . ARG A 1 90 ? -19.133 -1.613 12.454 1.00 95.94 90 ARG A N 1
ATOM 773 C CA . ARG A 1 90 ? -18.686 -2.639 13.408 1.00 95.94 90 ARG A CA 1
ATOM 774 C C . ARG A 1 90 ? -18.585 -4.025 12.769 1.00 95.94 90 ARG A C 1
ATOM 776 O O . ARG A 1 90 ? -17.738 -4.804 13.196 1.00 95.94 90 ARG A O 1
ATOM 783 N N . VAL A 1 91 ? -19.392 -4.324 11.748 1.00 97.62 91 VAL A N 1
ATOM 784 C CA . VAL A 1 91 ? -19.351 -5.615 11.038 1.00 97.62 91 VAL A CA 1
ATOM 785 C C . VAL A 1 91 ? -18.031 -5.740 10.281 1.00 97.62 91 VAL A C 1
ATOM 787 O O . VAL A 1 91 ? -17.293 -6.704 10.491 1.00 97.62 91 VAL A O 1
ATOM 790 N N . LYS A 1 92 ? -17.672 -4.725 9.486 1.00 97.88 92 LYS A N 1
ATOM 791 C CA . LYS A 1 92 ? -16.386 -4.678 8.782 1.00 97.88 92 LYS A CA 1
ATOM 792 C C . LYS A 1 92 ? -15.202 -4.606 9.744 1.00 97.88 92 LYS A C 1
ATOM 794 O O . LYS A 1 92 ? -14.198 -5.270 9.509 1.00 97.88 92 LYS A O 1
ATOM 799 N N . ALA A 1 93 ? -15.316 -3.866 10.849 1.00 98.00 93 ALA A N 1
ATOM 800 C CA . ALA A 1 93 ? -14.262 -3.806 11.862 1.00 98.00 93 ALA A CA 1
ATOM 801 C C . ALA A 1 93 ? -13.981 -5.183 12.499 1.00 98.00 93 ALA A C 1
ATOM 803 O O . ALA A 1 93 ? -12.820 -5.561 12.643 1.00 98.00 93 ALA A O 1
ATOM 804 N N . VAL A 1 94 ? -15.019 -5.963 12.830 1.00 98.19 94 VAL A N 1
ATOM 805 C CA . VAL A 1 94 ? -14.864 -7.344 13.329 1.00 98.19 94 VAL A CA 1
ATOM 806 C C . VAL A 1 94 ? -14.257 -8.260 12.262 1.00 98.19 94 VAL A C 1
ATOM 808 O O . VAL A 1 94 ? -13.374 -9.056 12.581 1.00 98.19 94 VAL A O 1
ATOM 811 N N . ASP A 1 95 ? -14.672 -8.128 11.000 1.00 98.19 95 ASP A N 1
ATOM 812 C CA . ASP A 1 95 ? -14.138 -8.932 9.896 1.00 98.19 95 ASP A CA 1
ATOM 813 C C . ASP A 1 95 ? -12.628 -8.700 9.692 1.00 98.19 95 ASP A C 1
ATOM 815 O O . ASP A 1 95 ? -11.849 -9.656 9.691 1.00 98.19 95 ASP A O 1
ATOM 819 N N . ILE A 1 96 ? -12.196 -7.431 9.648 1.00 98.25 96 ILE A N 1
ATOM 820 C CA . ILE A 1 96 ? -10.776 -7.035 9.582 1.00 98.25 96 ILE A CA 1
ATOM 821 C C . ILE A 1 96 ? -10.015 -7.527 10.824 1.00 98.25 96 ILE A C 1
ATOM 823 O O . ILE A 1 96 ? -8.900 -8.039 10.714 1.00 98.25 96 ILE A O 1
ATOM 827 N N . LEU A 1 97 ? -10.602 -7.420 12.021 1.00 97.88 97 LEU A N 1
ATOM 828 C CA . LEU A 1 97 ? -9.954 -7.880 13.251 1.00 97.88 97 LEU A CA 1
ATOM 829 C C . LEU A 1 97 ? -9.654 -9.390 13.214 1.00 97.88 97 LEU A C 1
ATOM 831 O O . LEU A 1 97 ? -8.571 -9.820 13.619 1.00 97.88 97 LEU A O 1
ATOM 835 N N . ILE A 1 98 ? -10.598 -10.192 12.711 1.00 97.00 98 ILE A N 1
ATOM 836 C CA . ILE A 1 98 ? -10.499 -11.656 12.673 1.00 97.00 98 ILE A CA 1
ATOM 837 C C . ILE A 1 98 ? -9.628 -12.148 11.510 1.00 97.00 98 ILE A C 1
ATOM 839 O O . ILE A 1 98 ? -8.817 -13.051 11.724 1.00 97.00 98 ILE A O 1
ATOM 843 N N . LYS A 1 99 ? -9.790 -11.594 10.303 1.00 97.44 99 LYS A N 1
ATOM 844 C CA . LYS A 1 99 ? -9.058 -12.025 9.099 1.00 97.44 99 LYS A CA 1
ATOM 845 C C . LYS A 1 99 ? -7.667 -11.408 9.016 1.00 97.44 99 LYS A C 1
ATOM 847 O O . LYS A 1 99 ? -6.679 -12.123 8.857 1.00 97.44 99 LYS A O 1
ATOM 852 N N . ASP A 1 100 ? -7.591 -10.090 9.166 1.00 96.62 100 ASP A N 1
ATOM 853 C CA . ASP A 1 100 ? -6.407 -9.321 8.793 1.00 96.62 100 ASP A CA 1
ATOM 854 C C . ASP A 1 100 ? -5.467 -9.149 10.000 1.00 96.62 100 ASP A C 1
ATOM 856 O O . ASP A 1 100 ? -4.249 -9.299 9.865 1.00 96.62 100 ASP A O 1
ATOM 860 N N . LEU A 1 101 ? -6.006 -8.880 11.198 1.00 96.81 101 LEU A N 1
ATOM 861 C CA . LEU A 1 101 ? -5.205 -8.552 12.389 1.00 96.81 101 LEU A CA 1
ATOM 862 C C . LEU A 1 101 ? -4.877 -9.743 13.308 1.00 96.81 101 LEU A C 1
ATOM 864 O O . LEU A 1 101 ? -3.851 -9.720 13.993 1.00 96.81 101 LEU A O 1
ATOM 868 N N . LYS A 1 102 ? -5.682 -10.812 13.312 1.00 96.00 102 LYS A N 1
ATOM 869 C CA . LYS A 1 102 ? -5.481 -11.977 14.199 1.00 96.00 102 LYS A CA 1
ATOM 870 C C . LYS A 1 102 ? -4.121 -12.664 14.024 1.00 96.00 102 LYS A C 1
ATOM 872 O O . LYS A 1 102 ? -3.569 -13.180 14.994 1.00 96.00 102 LYS A O 1
ATOM 877 N N . VAL A 1 103 ? -3.539 -12.620 12.822 1.00 94.06 103 VAL A N 1
ATOM 878 C CA . VAL A 1 103 ? -2.207 -13.185 12.524 1.00 94.06 103 VAL A CA 1
ATOM 879 C C . VAL A 1 103 ? -1.076 -12.561 13.363 1.00 94.06 103 VAL A C 1
ATOM 881 O O . VAL A 1 103 ? -0.049 -13.201 13.592 1.00 94.06 103 VAL A O 1
ATOM 884 N N . PHE A 1 104 ? -1.259 -11.338 13.873 1.00 93.69 104 PHE A N 1
ATOM 885 C CA . PHE A 1 104 ? -0.266 -10.653 14.708 1.00 93.69 104 PHE A CA 1
ATOM 886 C C . PHE A 1 104 ? -0.374 -10.998 16.203 1.00 93.69 104 PHE A C 1
ATOM 888 O O . PHE A 1 104 ? 0.595 -10.782 16.934 1.00 93.69 104 PHE A O 1
ATOM 895 N N . ALA A 1 105 ? -1.497 -11.573 16.656 1.00 92.38 105 ALA A N 1
ATOM 896 C CA . ALA A 1 105 ? -1.753 -11.866 18.070 1.00 92.38 105 ALA A CA 1
ATOM 897 C C . ALA A 1 105 ? -0.687 -12.785 18.691 1.00 92.38 105 ALA A C 1
ATOM 899 O O . ALA A 1 105 ? -0.236 -12.539 19.803 1.00 92.38 105 ALA A O 1
ATOM 900 N N . SER A 1 106 ? -0.194 -13.770 17.931 1.00 89.31 106 SER A N 1
ATOM 901 C CA . SER A 1 106 ? 0.872 -14.699 18.348 1.00 89.31 106 SER A CA 1
ATOM 902 C C . SER A 1 106 ? 2.208 -14.031 18.697 1.00 89.31 106 SER A C 1
ATOM 904 O O . SER A 1 106 ? 3.081 -14.666 19.277 1.00 89.31 106 SER A O 1
ATOM 906 N N . SER A 1 107 ? 2.408 -12.772 18.297 1.00 87.44 107 SER A N 1
ATOM 907 C CA . SER A 1 107 ? 3.635 -12.007 18.558 1.00 87.44 107 SER A CA 1
ATOM 908 C C . SER A 1 107 ? 3.464 -10.929 19.625 1.00 87.44 107 SER A C 1
ATOM 910 O O . SER A 1 107 ? 4.463 -10.435 20.141 1.00 87.44 107 SER A O 1
ATOM 912 N N . ASN A 1 108 ? 2.224 -10.530 19.920 1.00 87.69 108 ASN A N 1
ATOM 913 C CA . ASN A 1 108 ? 1.885 -9.595 20.985 1.00 87.69 108 ASN A CA 1
ATOM 914 C C . ASN A 1 108 ? 0.384 -9.721 21.296 1.00 87.69 108 ASN A C 1
ATOM 916 O O . ASN A 1 108 ? -0.449 -9.040 20.690 1.00 87.69 108 ASN A O 1
ATOM 920 N N . GLU A 1 109 ? 0.039 -10.623 22.216 1.00 93.38 109 GLU A N 1
ATOM 921 C CA . GLU A 1 109 ? -1.359 -10.855 22.577 1.00 93.38 109 GLU A CA 1
ATOM 922 C C . GLU A 1 109 ? -2.004 -9.624 23.206 1.00 93.38 109 GLU A C 1
ATOM 924 O O . GLU A 1 109 ? -3.175 -9.355 22.954 1.00 93.38 109 GLU A O 1
ATOM 929 N N . ASP A 1 110 ? -1.262 -8.873 24.017 1.00 92.75 110 ASP A N 1
ATOM 930 C CA . ASP A 1 110 ? -1.816 -7.751 24.771 1.00 92.75 110 ASP A CA 1
ATOM 931 C C . ASP A 1 110 ? -2.158 -6.582 23.847 1.00 92.75 110 ASP A C 1
ATOM 933 O O . ASP A 1 110 ? -3.239 -6.012 23.958 1.00 92.75 110 ASP A O 1
ATOM 937 N N . LEU A 1 111 ? -1.336 -6.327 22.825 1.00 90.25 111 LEU A N 1
ATOM 938 C CA . LEU A 1 111 ? -1.679 -5.409 21.738 1.00 90.25 111 LEU A CA 1
ATOM 939 C C . LEU A 1 111 ? -2.934 -5.865 20.975 1.00 90.25 111 LEU A C 1
ATOM 941 O O . LEU A 1 111 ? -3.762 -5.034 20.606 1.00 90.25 111 LEU A O 1
ATOM 945 N N . PHE A 1 112 ? -3.114 -7.170 20.749 1.00 94.00 112 PHE A N 1
ATOM 946 C CA . PHE A 1 112 ? -4.329 -7.679 20.106 1.00 94.00 112 PHE A CA 1
ATOM 947 C C . PHE A 1 112 ? -5.567 -7.549 21.014 1.00 94.00 112 PHE A C 1
ATOM 949 O O . PHE A 1 112 ? -6.637 -7.163 20.535 1.00 94.00 112 PHE A O 1
ATOM 956 N N . LYS A 1 113 ? -5.428 -7.788 22.327 1.00 94.94 113 LYS A N 1
ATOM 957 C CA . LYS A 1 113 ? -6.476 -7.550 23.338 1.00 94.94 113 LYS A CA 1
ATOM 958 C C . LYS A 1 113 ? -6.856 -6.066 23.389 1.00 94.94 113 LYS A C 1
ATOM 960 O O . LYS A 1 113 ? -8.043 -5.758 23.338 1.00 94.94 113 LYS A O 1
ATOM 965 N N . GLU A 1 114 ? -5.882 -5.155 23.406 1.00 93.75 114 GLU A N 1
ATOM 966 C CA . GLU A 1 114 ? -6.105 -3.701 23.354 1.00 93.75 114 GLU A CA 1
ATOM 967 C C . GLU A 1 114 ? -6.867 -3.279 22.091 1.00 93.75 114 GLU A C 1
ATOM 969 O O . GLU A 1 114 ? -7.855 -2.555 22.184 1.00 93.75 114 GLU A O 1
ATOM 974 N N . ILE A 1 115 ? -6.454 -3.760 20.912 1.00 94.69 115 ILE A N 1
ATOM 975 C CA . ILE A 1 115 ? -7.133 -3.461 19.641 1.00 94.69 115 ILE A CA 1
ATOM 976 C C . ILE A 1 115 ? -8.566 -4.010 19.646 1.00 94.69 115 ILE A C 1
ATOM 978 O O . ILE A 1 115 ? -9.484 -3.314 19.212 1.00 94.69 115 ILE A O 1
ATOM 982 N N . THR A 1 116 ? -8.774 -5.216 20.184 1.00 95.94 116 THR A N 1
ATOM 983 C CA . THR A 1 116 ? -10.103 -5.836 20.333 1.00 95.94 116 THR A CA 1
ATOM 984 C C . THR A 1 116 ? -11.010 -5.009 21.248 1.00 95.94 116 THR A C 1
ATOM 986 O O . THR A 1 116 ? -12.180 -4.812 20.931 1.00 95.94 116 THR A O 1
ATOM 989 N N . GLN A 1 117 ? -10.483 -4.459 22.349 1.00 95.81 117 GLN A N 1
ATOM 990 C CA . GLN A 1 117 ? -11.244 -3.599 23.266 1.00 95.81 117 GLN A CA 1
ATOM 991 C C . GLN A 1 117 ? -11.765 -2.316 22.596 1.00 95.81 117 GLN A C 1
ATOM 993 O O . GLN A 1 117 ? -12.776 -1.776 23.031 1.00 95.81 117 GLN A O 1
ATOM 998 N N . LEU A 1 118 ? -11.164 -1.849 21.495 1.00 95.94 118 LEU A N 1
ATOM 999 C CA . LEU A 1 118 ? -11.684 -0.690 20.753 1.00 95.94 118 LEU A CA 1
ATOM 1000 C C . LEU A 1 118 ? -13.083 -0.943 20.154 1.00 95.94 118 LEU A C 1
ATOM 1002 O O . LEU A 1 118 ? -13.821 0.017 19.932 1.00 95.94 118 LEU A O 1
ATOM 1006 N N . LEU A 1 119 ? -13.493 -2.207 19.965 1.00 94.62 119 LEU A N 1
ATOM 1007 C CA . LEU A 1 119 ? -14.860 -2.555 19.554 1.00 94.62 119 LEU A CA 1
ATOM 1008 C C . LEU A 1 119 ? -15.917 -2.202 20.606 1.00 94.62 119 LEU A C 1
ATOM 1010 O O . LEU A 1 119 ? -17.055 -1.940 20.218 1.00 94.62 119 LEU A O 1
ATOM 1014 N N . THR A 1 120 ? -15.574 -2.183 21.899 1.00 94.62 120 THR A N 1
ATOM 1015 C CA . THR A 1 120 ? -16.526 -1.856 22.979 1.00 94.62 120 THR A CA 1
ATOM 1016 C C . THR A 1 120 ? -16.684 -0.348 23.176 1.00 94.62 120 THR A C 1
ATOM 1018 O O . THR A 1 120 ? -17.672 0.106 23.750 1.00 94.62 120 THR A O 1
ATOM 1021 N N . LEU A 1 121 ? -15.736 0.446 22.665 1.00 94.25 121 LEU A N 1
ATOM 1022 C CA . LEU A 1 121 ? -15.786 1.900 22.715 1.00 94.25 121 LEU A CA 1
ATOM 1023 C C . LEU A 1 121 ? -16.677 2.451 21.597 1.00 94.25 121 LEU A C 1
ATOM 1025 O O . LEU A 1 121 ? -16.443 2.210 20.413 1.00 94.25 121 LEU A O 1
ATOM 1029 N N . GLU A 1 122 ? -17.644 3.285 21.972 1.00 91.06 122 GLU A N 1
ATOM 1030 C CA . GLU A 1 122 ? -18.440 4.108 21.048 1.00 91.06 122 GLU A CA 1
ATOM 1031 C C . GLU A 1 122 ? -17.542 4.948 20.119 1.00 91.06 122 GLU A C 1
ATOM 1033 O O . GLU A 1 122 ? -17.737 4.957 18.907 1.00 91.06 122 GLU A O 1
ATOM 1038 N N . ASN A 1 123 ? -16.498 5.575 20.675 1.00 92.75 123 ASN A N 1
ATOM 1039 C CA . ASN A 1 123 ? -15.454 6.277 19.932 1.00 92.75 123 ASN A CA 1
ATOM 1040 C C . ASN A 1 123 ? -14.082 5.811 20.437 1.00 92.75 123 ASN A C 1
ATOM 1042 O O . ASN A 1 123 ? -13.745 6.016 21.606 1.00 92.75 123 ASN A O 1
ATOM 1046 N N . PHE A 1 124 ? -13.281 5.203 19.558 1.00 94.62 124 PHE A N 1
ATOM 1047 C CA . PHE A 1 124 ? -11.967 4.652 19.903 1.00 94.62 124 PHE A CA 1
ATOM 1048 C C . PHE A 1 124 ? -10.950 5.720 20.340 1.00 94.62 124 PHE A C 1
ATOM 1050 O O . PHE A 1 124 ? -9.999 5.390 21.044 1.00 94.62 124 PHE A O 1
ATOM 1057 N N . ARG A 1 125 ? -11.167 7.004 20.010 1.00 94.56 125 ARG A N 1
ATOM 1058 C CA . ARG A 1 125 ? -10.338 8.132 20.481 1.00 94.56 125 ARG A CA 1
ATOM 1059 C C . ARG A 1 125 ? -10.437 8.367 21.995 1.00 94.56 125 ARG A C 1
ATOM 1061 O O . ARG A 1 125 ? -9.608 9.077 22.549 1.00 94.56 125 ARG A O 1
ATOM 1068 N N . LYS A 1 126 ? -11.409 7.742 22.682 1.00 92.75 126 LYS A N 1
ATOM 1069 C CA . LYS A 1 126 ? -11.460 7.676 24.157 1.00 92.75 126 LYS A CA 1
ATOM 1070 C C . LYS A 1 126 ? -10.329 6.804 24.746 1.00 92.75 126 LYS A C 1
ATOM 1072 O O . LYS A 1 126 ? -10.072 6.887 25.941 1.00 92.75 126 LYS A O 1
ATOM 1077 N N . ASN A 1 127 ? -9.646 5.982 23.939 1.00 92.50 127 ASN A N 1
ATOM 1078 C CA . ASN A 1 127 ? -8.446 5.250 24.352 1.00 92.50 127 ASN A CA 1
ATOM 1079 C C . ASN A 1 127 ? -7.231 6.194 24.410 1.00 92.50 127 ASN A C 1
ATOM 1081 O O . ASN A 1 127 ? -6.931 6.876 23.431 1.00 92.50 127 ASN A O 1
ATOM 1085 N N . GLU A 1 128 ? -6.488 6.181 25.519 1.00 91.88 128 GLU A N 1
ATOM 1086 C CA . GLU A 1 128 ? -5.330 7.057 25.755 1.00 91.88 128 GLU A CA 1
ATOM 1087 C C . GLU A 1 128 ? -4.312 7.047 24.598 1.00 91.88 128 GLU A C 1
ATOM 1089 O O . GLU A 1 128 ? -3.892 8.109 24.128 1.00 91.88 128 GLU A O 1
ATOM 1094 N N . LYS A 1 129 ? -3.982 5.862 24.063 1.00 90.81 129 LYS A N 1
ATOM 1095 C CA . LYS A 1 129 ? -2.992 5.682 22.984 1.00 90.81 129 LYS A CA 1
ATOM 1096 C C . LYS A 1 129 ? -3.477 6.198 21.625 1.00 90.81 129 LYS A C 1
ATOM 1098 O O . LYS A 1 129 ? -2.654 6.440 20.744 1.00 90.81 129 LYS A O 1
ATOM 1103 N N . LEU A 1 130 ? -4.791 6.365 21.448 1.00 91.75 130 LEU A N 1
ATOM 1104 C CA . LEU A 1 130 ? -5.433 6.842 20.215 1.00 91.75 130 LEU A CA 1
ATOM 1105 C C . LEU A 1 130 ? -6.093 8.221 20.371 1.00 91.75 130 LEU A C 1
ATOM 1107 O O . LEU A 1 130 ? -6.677 8.726 19.417 1.00 91.75 130 LEU A O 1
ATOM 1111 N N . SER A 1 131 ? -5.942 8.870 21.526 1.00 92.19 131 SER A N 1
ATOM 1112 C CA . SER A 1 131 ? -6.438 10.229 21.803 1.00 92.19 131 SER A CA 1
ATOM 1113 C C . SER A 1 131 ? -5.935 11.292 20.816 1.00 92.19 131 SER A C 1
ATOM 1115 O O . SER A 1 131 ? -6.612 12.286 20.573 1.00 92.19 131 SER A O 1
ATOM 1117 N N . LYS A 1 132 ? -4.761 11.065 20.209 1.00 91.88 132 LYS A N 1
ATOM 1118 C CA . LYS A 1 132 ? -4.152 11.926 19.180 1.00 91.88 132 LYS A CA 1
ATOM 1119 C C . LYS A 1 132 ? -4.602 11.614 17.747 1.00 91.88 132 LYS A C 1
ATOM 1121 O O . LYS A 1 132 ? -4.126 12.261 16.819 1.00 91.88 132 LYS A O 1
ATOM 1126 N N . TYR A 1 133 ? -5.460 10.614 17.540 1.00 90.62 133 TYR A N 1
ATOM 1127 C CA . TYR A 1 133 ? -5.978 10.282 16.215 1.00 90.62 133 TYR A CA 1
ATOM 1128 C C . TYR A 1 133 ? -6.990 11.355 15.790 1.00 90.62 133 TYR A C 1
ATOM 1130 O O . TYR A 1 133 ? -8.075 11.455 16.363 1.00 90.62 133 TYR A O 1
ATOM 1138 N N . GLY A 1 134 ? -6.618 12.173 14.805 1.00 90.50 134 GLY A N 1
ATOM 1139 C CA . GLY A 1 134 ? -7.457 13.240 14.262 1.00 90.50 134 GLY A CA 1
ATOM 1140 C C . GLY A 1 134 ? -8.504 12.716 13.279 1.00 90.50 134 GLY A C 1
ATOM 1141 O O . GLY A 1 134 ? -9.278 11.803 13.582 1.00 90.50 134 GLY A O 1
ATOM 1142 N N . ASP A 1 135 ? -8.532 13.315 12.096 1.00 93.19 135 ASP A N 1
ATOM 1143 C CA . ASP A 1 135 ? -9.289 12.845 10.941 1.00 93.19 135 ASP A CA 1
ATOM 1144 C C . ASP A 1 135 ? -8.560 11.709 10.186 1.00 93.19 135 ASP A C 1
ATOM 1146 O O . ASP A 1 135 ? -7.409 11.362 10.468 1.00 93.19 135 ASP A O 1
ATOM 1150 N N . THR A 1 136 ? -9.256 11.120 9.212 1.00 95.06 136 THR A N 1
ATOM 1151 C CA . THR A 1 136 ? -8.752 9.997 8.407 1.00 95.06 136 THR A CA 1
ATOM 1152 C C . THR A 1 136 ? -7.597 10.388 7.472 1.00 95.06 136 THR A C 1
ATOM 1154 O O . THR A 1 136 ? -6.675 9.594 7.291 1.00 95.06 136 THR A O 1
ATOM 1157 N N . GLU A 1 137 ? -7.594 11.592 6.898 1.00 95.38 137 GLU A N 1
ATOM 1158 C CA . GLU A 1 137 ? -6.549 12.042 5.968 1.00 95.38 137 GLU A CA 1
ATOM 1159 C C . GLU A 1 137 ? -5.228 12.285 6.714 1.00 95.38 137 GLU A C 1
ATOM 1161 O O . GLU A 1 137 ? -4.180 11.752 6.335 1.00 95.38 137 GLU A O 1
ATOM 1166 N N . SER A 1 138 ? -5.287 12.991 7.846 1.00 95.94 138 SER A N 1
ATOM 1167 C CA . SER A 1 138 ? -4.156 13.173 8.761 1.00 95.94 138 SER A CA 1
ATOM 1168 C C . SER A 1 138 ? -3.594 11.835 9.246 1.00 95.94 138 SER A C 1
ATOM 1170 O O . SER A 1 138 ? -2.377 11.644 9.252 1.00 95.94 138 SER A O 1
ATOM 1172 N N . ALA A 1 139 ? -4.457 10.881 9.617 1.00 96.44 139 ALA A N 1
ATOM 1173 C CA . ALA A 1 139 ? -4.031 9.552 10.054 1.00 96.44 139 ALA A CA 1
ATOM 1174 C C . ALA A 1 139 ? -3.306 8.770 8.942 1.00 96.44 139 ALA A C 1
ATOM 1176 O O . ALA A 1 139 ? -2.218 8.238 9.182 1.00 96.44 139 ALA A O 1
ATOM 1177 N N . ARG A 1 140 ? -3.852 8.766 7.716 1.00 97.81 140 ARG A N 1
ATOM 1178 C CA . ARG A 1 140 ? -3.211 8.164 6.533 1.00 97.81 140 ARG A CA 1
ATOM 1179 C C . ARG A 1 140 ? -1.852 8.794 6.248 1.00 97.81 140 ARG A C 1
ATOM 1181 O O . ARG A 1 140 ? -0.887 8.061 6.058 1.00 97.81 140 ARG A O 1
ATOM 1188 N N . ASN A 1 141 ? -1.744 10.123 6.286 1.00 96.75 141 ASN A N 1
ATOM 1189 C CA . ASN A 1 141 ? -0.485 10.834 6.044 1.00 96.75 141 ASN A CA 1
ATOM 1190 C C . ASN A 1 141 ? 0.583 10.529 7.113 1.00 96.75 141 ASN A C 1
ATOM 1192 O O . ASN A 1 141 ? 1.737 10.272 6.768 1.00 96.75 141 ASN A O 1
ATOM 1196 N N . ILE A 1 142 ? 0.214 10.483 8.400 1.00 96.12 142 ILE A N 1
ATOM 1197 C CA . ILE A 1 142 ? 1.135 10.102 9.489 1.00 96.12 142 ILE A CA 1
ATOM 1198 C C . ILE A 1 142 ? 1.608 8.652 9.321 1.00 96.12 142 ILE A C 1
ATOM 1200 O O . ILE A 1 142 ? 2.804 8.375 9.432 1.00 96.12 142 ILE A O 1
ATOM 1204 N N . MET A 1 143 ? 0.689 7.729 9.018 1.00 97.31 143 MET A N 1
ATOM 1205 C CA . MET A 1 143 ? 1.031 6.332 8.749 1.00 97.31 143 MET A CA 1
ATOM 1206 C C . MET A 1 143 ? 1.962 6.212 7.535 1.00 97.31 143 MET A C 1
ATOM 1208 O O . MET A 1 143 ? 2.950 5.484 7.593 1.00 97.31 143 MET A O 1
ATOM 1212 N N . LEU A 1 144 ? 1.685 6.947 6.455 1.00 98.06 144 LEU A N 1
ATOM 1213 C CA . LEU A 1 144 ? 2.449 6.897 5.210 1.00 98.06 144 LEU A CA 1
ATOM 1214 C C . LEU A 1 144 ? 3.924 7.273 5.414 1.00 98.06 144 LEU A C 1
ATOM 1216 O O . LEU A 1 144 ? 4.796 6.614 4.852 1.00 98.06 144 LEU A O 1
ATOM 1220 N N . VAL A 1 145 ? 4.224 8.261 6.265 1.00 98.00 145 VAL A N 1
ATOM 1221 C CA . VAL A 1 145 ? 5.609 8.626 6.625 1.00 98.00 145 VAL A CA 1
ATOM 1222 C C . VAL A 1 145 ? 6.353 7.455 7.284 1.00 98.00 145 VAL A C 1
ATOM 1224 O O . VAL A 1 145 ? 7.492 7.165 6.917 1.00 98.00 145 VAL A O 1
ATOM 1227 N N . GLU A 1 146 ? 5.714 6.740 8.215 1.00 97.50 146 GLU A N 1
ATOM 1228 C CA . GLU A 1 146 ? 6.307 5.548 8.840 1.00 97.50 146 GLU A CA 1
ATOM 1229 C C . GLU A 1 146 ? 6.426 4.383 7.843 1.00 97.50 146 GLU A C 1
ATOM 1231 O O . GLU A 1 146 ? 7.438 3.684 7.840 1.00 97.50 146 GLU A O 1
ATOM 1236 N N . LEU A 1 147 ? 5.448 4.193 6.949 1.00 98.50 147 LEU A N 1
ATOM 1237 C CA . LEU A 1 147 ? 5.503 3.154 5.916 1.00 98.50 147 LEU A CA 1
ATOM 1238 C C . LEU A 1 147 ? 6.652 3.378 4.926 1.00 98.50 147 LEU A C 1
ATOM 1240 O O . LEU A 1 147 ? 7.388 2.428 4.664 1.00 98.50 147 LEU A O 1
ATOM 1244 N N . LYS A 1 148 ? 6.878 4.612 4.446 1.00 98.25 148 LYS A N 1
ATOM 1245 C CA . LYS A 1 148 ? 8.050 4.950 3.613 1.00 98.25 148 LYS A CA 1
ATOM 1246 C C . LYS A 1 148 ? 9.350 4.565 4.313 1.00 98.25 148 LYS A C 1
ATOM 1248 O O . LYS A 1 148 ? 10.138 3.793 3.771 1.00 98.25 148 LYS A O 1
ATOM 1253 N N . ARG A 1 149 ? 9.516 5.006 5.565 1.00 98.25 149 ARG A N 1
ATOM 1254 C CA . ARG A 1 149 ? 10.693 4.711 6.396 1.00 98.25 149 ARG A CA 1
ATOM 1255 C C . ARG A 1 149 ? 10.906 3.206 6.604 1.00 98.25 149 ARG A C 1
ATOM 1257 O O . ARG A 1 149 ? 12.044 2.741 6.640 1.00 98.25 149 ARG A O 1
ATOM 1264 N N . LEU A 1 150 ? 9.828 2.434 6.762 1.00 98.44 150 LEU A N 1
ATOM 1265 C CA . LEU A 1 150 ? 9.894 0.976 6.890 1.00 98.44 150 LEU A CA 1
ATOM 1266 C C . LEU A 1 150 ? 10.260 0.292 5.570 1.00 98.44 150 LEU A C 1
ATOM 1268 O O . LEU A 1 150 ? 11.030 -0.664 5.605 1.00 98.44 150 LEU A O 1
ATOM 1272 N N . ILE A 1 151 ? 9.741 0.767 4.435 1.00 98.38 151 ILE A N 1
ATOM 1273 C CA . ILE A 1 151 ? 10.035 0.242 3.094 1.00 98.38 151 ILE A CA 1
ATOM 1274 C C . ILE A 1 151 ? 11.496 0.521 2.716 1.00 98.38 151 ILE A C 1
ATOM 1276 O O . ILE A 1 151 ? 12.212 -0.406 2.350 1.00 98.38 151 ILE A O 1
ATOM 1280 N N . GLU A 1 152 ? 11.974 1.754 2.894 1.00 97.56 152 GLU A N 1
ATOM 1281 C CA . GLU A 1 152 ? 13.370 2.150 2.646 1.00 97.56 152 GLU A CA 1
ATOM 1282 C C . GLU A 1 152 ? 14.372 1.362 3.509 1.00 97.56 152 GLU A C 1
ATOM 1284 O O . GLU A 1 152 ? 15.455 0.998 3.049 1.00 97.56 152 GLU A O 1
ATOM 1289 N N . ALA A 1 153 ? 14.005 1.047 4.757 1.00 98.00 153 ALA A N 1
ATOM 1290 C CA . ALA A 1 153 ? 14.823 0.235 5.658 1.00 98.00 153 ALA A CA 1
ATOM 1291 C C . ALA A 1 153 ? 14.727 -1.285 5.401 1.00 98.00 153 ALA A C 1
ATOM 1293 O O . ALA A 1 153 ? 15.542 -2.049 5.932 1.00 98.00 153 ALA A O 1
ATOM 1294 N N . ASN A 1 154 ? 13.745 -1.751 4.621 1.00 98.25 154 ASN A N 1
ATOM 1295 C CA . ASN A 1 154 ? 13.498 -3.172 4.398 1.00 98.25 154 ASN A CA 1
ATOM 1296 C C . ASN A 1 154 ? 14.464 -3.722 3.329 1.00 98.25 154 ASN A C 1
ATOM 1298 O O . ASN A 1 154 ? 14.440 -3.269 2.182 1.00 98.25 154 ASN A O 1
ATOM 1302 N N . PRO A 1 155 ? 15.304 -4.730 3.646 1.00 97.62 155 PRO A N 1
ATOM 1303 C CA . PRO A 1 155 ? 16.308 -5.242 2.711 1.00 97.62 155 PRO A CA 1
ATOM 1304 C C . PRO A 1 155 ? 15.718 -5.790 1.404 1.00 97.62 155 PRO A C 1
ATOM 1306 O O . PRO A 1 155 ? 16.420 -5.796 0.397 1.00 97.62 155 PRO A O 1
ATOM 1309 N N . LEU A 1 156 ? 14.441 -6.192 1.390 1.00 97.88 156 LEU A N 1
ATOM 1310 C CA . LEU A 1 156 ? 13.760 -6.668 0.183 1.00 97.88 156 LEU A CA 1
ATOM 1311 C C . LEU A 1 156 ? 13.544 -5.568 -0.871 1.00 97.88 156 LEU A C 1
ATOM 1313 O O . LEU A 1 156 ? 13.368 -5.892 -2.041 1.00 97.88 156 LEU A O 1
ATOM 1317 N N . PHE A 1 157 ? 13.597 -4.286 -0.495 1.00 97.62 157 PHE A N 1
ATOM 1318 C CA . PHE A 1 157 ? 13.307 -3.149 -1.379 1.00 97.62 157 PHE A CA 1
ATOM 1319 C C . PHE A 1 157 ? 14.561 -2.395 -1.849 1.00 97.62 157 PHE A C 1
ATOM 1321 O O . PHE A 1 157 ? 14.461 -1.567 -2.752 1.00 97.62 157 PHE A O 1
ATOM 1328 N N . ARG A 1 158 ? 15.741 -2.704 -1.288 1.00 91.31 158 ARG A N 1
ATOM 1329 C CA . ARG A 1 158 ? 16.998 -1.941 -1.450 1.00 91.31 158 ARG A CA 1
ATOM 1330 C C . ARG A 1 158 ? 17.329 -1.545 -2.895 1.00 91.31 158 ARG A C 1
ATOM 1332 O O . ARG A 1 158 ? 17.706 -0.404 -3.126 1.00 91.31 158 ARG A O 1
ATOM 1339 N N . ASP A 1 159 ? 17.130 -2.459 -3.843 1.00 91.69 159 ASP A N 1
ATOM 1340 C CA . ASP A 1 159 ? 17.430 -2.261 -5.270 1.00 91.69 159 ASP A CA 1
ATOM 1341 C C . ASP A 1 159 ? 16.160 -2.255 -6.144 1.00 91.69 159 ASP A C 1
ATOM 1343 O O . ASP A 1 159 ? 16.191 -2.689 -7.300 1.00 91.69 159 ASP A O 1
ATOM 1347 N N . LYS A 1 160 ? 15.021 -1.848 -5.564 1.00 96.31 160 LYS A N 1
ATOM 1348 C CA . LYS A 1 160 ? 13.695 -1.809 -6.210 1.00 96.31 160 LYS A CA 1
ATOM 1349 C C . LYS A 1 160 ? 13.025 -0.432 -6.162 1.00 96.31 160 LYS A C 1
ATOM 1351 O O . LYS A 1 160 ? 12.014 -0.263 -6.825 1.00 96.31 160 LYS A O 1
ATOM 1356 N N . LEU A 1 161 ? 13.542 0.534 -5.400 1.00 95.50 161 LEU A N 1
ATOM 1357 C CA . LEU A 1 161 ? 12.915 1.859 -5.223 1.00 95.50 161 LEU A CA 1
ATOM 1358 C C . LEU A 1 161 ? 13.296 2.888 -6.301 1.00 95.50 161 LEU A C 1
ATOM 1360 O O . LEU A 1 161 ? 12.769 3.997 -6.308 1.00 95.50 161 LEU A O 1
ATOM 1364 N N . THR A 1 162 ? 14.196 2.538 -7.220 1.00 91.62 162 THR A N 1
ATOM 1365 C CA . THR A 1 162 ? 14.635 3.401 -8.321 1.00 91.62 162 THR A CA 1
ATOM 1366 C C . THR A 1 162 ? 14.563 2.652 -9.650 1.00 91.62 162 THR A C 1
ATOM 1368 O O . THR A 1 162 ? 15.036 1.521 -9.769 1.00 91.62 162 THR A O 1
ATOM 1371 N N . LEU A 1 163 ? 13.971 3.284 -10.668 1.00 86.88 163 LEU A N 1
ATOM 1372 C CA . LEU A 1 163 ? 14.084 2.814 -12.050 1.00 86.88 163 LEU A CA 1
ATOM 1373 C C . LEU A 1 163 ? 15.473 3.177 -12.599 1.00 86.88 163 LEU A C 1
ATOM 1375 O O . LEU A 1 163 ? 15.955 4.284 -12.335 1.00 86.88 163 LEU A O 1
ATOM 1379 N N . PRO A 1 164 ? 16.127 2.297 -13.381 1.00 88.00 164 PRO A N 1
ATOM 1380 C CA . PRO A 1 164 ? 17.362 2.658 -14.065 1.00 88.00 164 PRO A CA 1
ATOM 1381 C C . PRO A 1 164 ? 17.132 3.802 -15.072 1.00 88.00 164 PRO A C 1
ATOM 1383 O O . PRO A 1 164 ? 16.093 3.832 -15.736 1.00 88.00 164 PRO A O 1
ATOM 1386 N N . PRO A 1 165 ? 18.089 4.735 -15.230 1.00 86.06 165 PRO A N 1
ATOM 1387 C CA . PRO A 1 165 ? 17.946 5.863 -16.143 1.00 86.06 165 PRO A CA 1
ATOM 1388 C C . PRO A 1 165 ? 18.131 5.423 -17.603 1.00 86.06 165 PRO A C 1
ATOM 1390 O O . PRO A 1 165 ? 19.250 5.344 -18.114 1.00 86.06 165 PRO A O 1
ATOM 1393 N N . PHE A 1 166 ? 17.022 5.166 -18.292 1.00 87.50 166 PHE A N 1
ATOM 1394 C CA . PHE A 1 166 ? 16.994 4.952 -19.740 1.00 87.50 166 PHE A CA 1
ATOM 1395 C C . PHE A 1 166 ? 16.758 6.263 -20.501 1.00 87.50 166 PHE A C 1
ATOM 1397 O O . PHE A 1 166 ? 16.249 7.246 -19.962 1.00 87.50 166 PHE A O 1
ATOM 1404 N N . LYS A 1 167 ? 17.116 6.284 -21.790 1.00 89.00 167 LYS A N 1
ATOM 1405 C CA . LYS A 1 167 ? 16.695 7.356 -22.704 1.00 89.00 167 LYS A CA 1
ATOM 1406 C C . LYS A 1 167 ? 15.207 7.195 -23.017 1.00 89.00 167 LYS A C 1
ATOM 1408 O O . LYS A 1 167 ? 14.728 6.066 -23.085 1.00 89.00 167 LYS A O 1
ATOM 1413 N N . ALA A 1 168 ? 14.494 8.294 -23.262 1.00 88.31 168 ALA A N 1
ATOM 1414 C CA . ALA A 1 168 ? 13.105 8.242 -23.726 1.00 88.31 168 ALA A CA 1
ATOM 1415 C C . ALA A 1 168 ? 12.966 7.315 -24.951 1.00 88.31 168 ALA A C 1
ATOM 1417 O O . ALA A 1 168 ? 13.809 7.341 -25.854 1.00 88.31 168 ALA A O 1
ATOM 1418 N N . SER A 1 169 ? 11.932 6.475 -24.963 1.00 91.31 169 SER A N 1
ATOM 1419 C CA . SER A 1 169 ? 11.631 5.514 -26.028 1.00 91.31 169 SER A CA 1
ATOM 1420 C C . SER A 1 169 ? 12.792 4.568 -26.390 1.00 91.31 169 SER A C 1
ATOM 1422 O O . SER A 1 169 ? 12.951 4.155 -27.548 1.00 91.31 169 SER A O 1
ATOM 1424 N N . GLN A 1 170 ? 13.604 4.168 -25.401 1.00 93.00 170 GLN A N 1
ATOM 1425 C CA . GLN A 1 170 ? 14.725 3.239 -25.593 1.00 93.00 170 GLN A CA 1
ATOM 1426 C C . GLN A 1 170 ? 14.271 1.894 -26.192 1.00 93.00 170 GLN A C 1
ATOM 1428 O O . GLN A 1 170 ? 14.934 1.381 -27.094 1.00 93.00 170 GLN A O 1
ATOM 1433 N N . LEU A 1 171 ? 13.117 1.353 -25.773 1.00 93.06 171 LEU A N 1
ATOM 1434 C CA . LEU A 1 171 ? 12.564 0.112 -26.335 1.00 93.06 171 LEU A CA 1
ATOM 1435 C C . LEU A 1 171 ? 12.249 0.246 -27.837 1.00 93.06 171 LEU A C 1
ATOM 1437 O O . LEU A 1 171 ? 12.676 -0.587 -28.637 1.00 93.06 171 LEU A O 1
ATOM 1441 N N . ARG A 1 172 ? 11.573 1.335 -28.236 1.00 92.44 172 ARG A N 1
ATOM 1442 C CA . ARG A 1 172 ? 11.278 1.647 -29.650 1.00 92.44 172 ARG A CA 1
ATOM 1443 C C . ARG A 1 172 ? 12.571 1.779 -30.469 1.00 92.44 172 ARG A C 1
ATOM 1445 O O . ARG A 1 172 ? 12.647 1.292 -31.594 1.00 92.44 172 ARG A O 1
ATOM 1452 N N . THR A 1 173 ? 13.606 2.384 -29.884 1.00 93.62 173 THR A N 1
ATOM 1453 C CA . THR A 1 173 ? 14.925 2.552 -30.516 1.00 93.62 173 THR A CA 1
ATOM 1454 C C . THR A 1 173 ? 15.610 1.208 -30.784 1.00 93.62 173 THR A C 1
ATOM 1456 O O . THR A 1 173 ? 16.101 0.990 -31.890 1.00 93.62 173 THR A O 1
ATOM 1459 N N . LEU A 1 174 ? 15.599 0.284 -29.817 1.00 93.00 174 LEU A N 1
ATOM 1460 C CA . LEU A 1 174 ? 16.192 -1.053 -29.966 1.00 93.00 174 LEU A CA 1
ATOM 1461 C C . LEU A 1 174 ? 15.476 -1.893 -31.040 1.00 93.00 174 LEU A C 1
ATOM 1463 O O . LEU A 1 174 ? 16.136 -2.552 -31.841 1.00 93.00 174 LEU A O 1
ATOM 1467 N N . ILE A 1 175 ? 14.143 -1.813 -31.113 1.00 92.69 175 ILE A N 1
ATOM 1468 C CA . ILE A 1 175 ? 13.342 -2.482 -32.156 1.00 92.69 175 ILE A CA 1
ATOM 1469 C C . ILE A 1 175 ? 13.660 -1.913 -33.551 1.00 92.69 175 ILE A C 1
ATOM 1471 O O . ILE A 1 175 ? 13.784 -2.655 -34.523 1.00 92.69 175 ILE A O 1
ATOM 1475 N N . ASN A 1 176 ? 13.851 -0.598 -33.671 1.00 90.94 176 ASN A N 1
ATOM 1476 C CA . ASN A 1 176 ? 14.233 0.010 -34.948 1.00 90.94 176 ASN A CA 1
ATOM 1477 C C . ASN A 1 176 ? 15.656 -0.386 -35.383 1.00 90.94 176 ASN A C 1
ATOM 1479 O O . ASN A 1 176 ? 15.898 -0.571 -36.576 1.00 90.94 176 ASN A O 1
ATOM 1483 N N . GLN A 1 177 ? 16.584 -0.571 -34.438 1.00 90.62 177 GLN A N 1
ATOM 1484 C CA . GLN A 1 177 ? 17.941 -1.050 -34.727 1.00 90.62 177 GLN A CA 1
ATOM 1485 C C . GLN A 1 177 ? 17.958 -2.502 -35.222 1.00 90.62 177 GLN A C 1
ATOM 1487 O O . GLN A 1 177 ? 18.652 -2.793 -36.196 1.00 90.62 177 GLN A O 1
ATOM 1492 N N . SER A 1 178 ? 17.174 -3.405 -34.619 1.00 87.00 178 SER A N 1
ATOM 1493 C CA . SER A 1 178 ? 17.079 -4.792 -35.101 1.00 87.00 178 SER A CA 1
ATOM 1494 C C . SER A 1 178 ? 16.413 -4.881 -36.479 1.00 87.00 178 SER A C 1
ATOM 1496 O O . SER A 1 178 ? 16.872 -5.641 -37.331 1.00 87.00 178 SER A O 1
ATOM 1498 N N . ASN A 1 179 ? 15.401 -4.050 -36.746 1.00 73.75 179 ASN A N 1
ATOM 1499 C CA . ASN A 1 179 ? 14.754 -3.968 -38.059 1.00 73.75 179 ASN A CA 1
ATOM 1500 C C . ASN A 1 179 ? 15.684 -3.394 -39.147 1.00 73.75 179 ASN A C 1
ATOM 1502 O O . ASN A 1 179 ? 15.668 -3.873 -40.281 1.00 73.75 179 ASN A O 1
ATOM 1506 N N . GLY A 1 180 ? 16.522 -2.407 -38.807 1.00 61.16 180 GLY A N 1
ATOM 1507 C CA . GLY A 1 180 ? 17.502 -1.804 -39.722 1.00 61.16 180 GLY A CA 1
ATOM 1508 C C . GLY A 1 180 ? 18.678 -2.716 -40.097 1.00 61.16 180 GLY A C 1
ATOM 1509 O O . GLY A 1 180 ? 19.358 -2.453 -41.084 1.00 61.16 180 GLY A O 1
ATOM 1510 N N . ALA A 1 181 ? 18.902 -3.805 -39.353 1.00 57.34 181 ALA A N 1
ATOM 1511 C CA . ALA A 1 181 ? 19.945 -4.792 -39.640 1.00 57.34 181 ALA A CA 1
ATOM 1512 C C . ALA A 1 181 ? 19.555 -5.815 -40.729 1.00 57.34 181 ALA A C 1
ATOM 1514 O O . ALA A 1 181 ? 20.361 -6.680 -41.077 1.00 57.34 181 ALA A O 1
ATOM 1515 N N . ARG A 1 182 ? 18.334 -5.746 -41.279 1.00 57.22 182 ARG A N 1
ATOM 1516 C CA . ARG A 1 182 ? 17.913 -6.609 -42.387 1.00 57.22 182 ARG A CA 1
ATOM 1517 C C . ARG A 1 182 ? 18.555 -6.107 -43.691 1.00 57.22 182 ARG A C 1
ATOM 1519 O O . ARG A 1 182 ? 18.190 -5.019 -44.137 1.00 57.22 182 ARG A O 1
ATOM 1526 N N . PRO A 1 183 ? 19.469 -6.863 -44.335 1.00 60.50 183 PRO A N 1
ATOM 1527 C CA . PRO A 1 183 ? 19.970 -6.473 -45.648 1.00 60.50 183 PRO A CA 1
ATOM 1528 C C . PRO A 1 183 ? 18.796 -6.385 -46.636 1.00 60.50 183 PRO A C 1
ATOM 1530 O O . PRO A 1 183 ? 17.824 -7.139 -46.485 1.00 60.50 183 PRO A O 1
ATOM 1533 N N . PRO A 1 184 ? 18.858 -5.493 -47.644 1.00 65.19 184 PRO A N 1
ATOM 1534 C CA . PRO A 1 184 ? 17.841 -5.469 -48.685 1.00 65.19 184 PRO A CA 1
ATOM 1535 C C . PRO A 1 184 ? 17.726 -6.873 -49.300 1.00 65.19 184 PRO A C 1
ATOM 1537 O O . PRO A 1 184 ? 18.756 -7.535 -49.484 1.00 65.19 184 PRO A O 1
ATOM 1540 N N . PRO A 1 185 ? 16.505 -7.360 -49.602 1.00 64.25 185 PRO A N 1
ATOM 1541 C CA . PRO A 1 185 ? 16.362 -8.613 -50.333 1.00 64.25 185 PRO A CA 1
ATOM 1542 C C . PRO A 1 185 ? 17.180 -8.504 -51.625 1.00 64.25 185 PRO A C 1
ATOM 1544 O O . PRO A 1 185 ? 17.203 -7.416 -52.209 1.00 64.25 185 PRO A O 1
ATOM 1547 N N . PRO A 1 186 ? 17.867 -9.575 -52.067 1.00 60.50 186 PRO A N 1
ATOM 1548 C CA . PRO A 1 186 ? 18.705 -9.510 -53.254 1.00 60.50 186 PRO A CA 1
ATOM 1549 C C . PRO A 1 186 ? 17.857 -9.003 -54.416 1.00 60.50 186 PRO A C 1
ATOM 1551 O O . PRO A 1 186 ? 16.894 -9.652 -54.829 1.00 60.50 186 PRO A O 1
ATOM 1554 N N . THR A 1 187 ? 18.183 -7.804 -54.897 1.00 53.81 187 THR A N 1
ATOM 1555 C CA . THR A 1 187 ? 17.468 -7.193 -56.007 1.00 53.81 187 THR A CA 1
ATOM 1556 C C . THR A 1 187 ? 17.624 -8.126 -57.195 1.00 53.81 187 THR A C 1
ATOM 1558 O O . THR A 1 187 ? 18.739 -8.307 -57.684 1.00 53.81 187 THR A O 1
ATOM 1561 N N . ASN A 1 188 ? 16.518 -8.706 -57.666 1.00 57.62 188 ASN A N 1
ATOM 1562 C CA . ASN A 1 188 ? 16.472 -9.432 -58.931 1.00 57.62 188 ASN A CA 1
ATOM 1563 C C . ASN A 1 188 ? 16.642 -8.425 -60.079 1.00 57.62 188 ASN A C 1
ATOM 1565 O O . ASN A 1 188 ? 15.696 -8.088 -60.788 1.00 57.62 188 ASN A O 1
ATOM 1569 N N . ALA A 1 189 ? 17.860 -7.904 -60.225 1.00 50.97 189 ALA A N 1
ATOM 1570 C CA . ALA A 1 189 ? 18.274 -7.166 -61.397 1.00 50.97 189 ALA A CA 1
ATOM 1571 C C . ALA A 1 189 ? 18.198 -8.131 -62.592 1.00 50.97 189 ALA A C 1
ATOM 1573 O O . ALA A 1 189 ? 18.739 -9.238 -62.507 1.00 50.97 189 ALA A O 1
ATOM 1574 N N . PRO A 1 190 ? 17.526 -7.761 -63.695 1.00 48.66 190 PRO A N 1
ATOM 1575 C CA . PRO A 1 190 ? 17.486 -8.614 -64.869 1.00 48.66 190 PRO A CA 1
ATOM 1576 C C . PRO A 1 190 ? 18.912 -8.808 -65.393 1.00 48.66 190 PRO A C 1
ATOM 1578 O O . PRO A 1 190 ? 19.607 -7.837 -65.697 1.00 48.66 190 PRO A O 1
ATOM 1581 N N . LEU A 1 191 ? 19.339 -10.069 -65.506 1.00 50.47 191 LEU A N 1
ATOM 1582 C CA . LEU A 1 191 ? 20.621 -10.465 -66.092 1.00 50.47 191 LEU A CA 1
ATOM 1583 C C . LEU A 1 191 ? 20.629 -10.204 -67.609 1.00 50.47 191 LEU A C 1
ATOM 1585 O O . LEU A 1 191 ? 20.591 -11.122 -68.421 1.00 50.47 191 LEU A O 1
ATOM 1589 N N . LEU A 1 192 ? 20.719 -8.931 -67.992 1.00 49.19 192 LEU A N 1
ATOM 1590 C CA . LEU A 1 192 ? 21.089 -8.488 -69.337 1.00 49.19 192 LEU A CA 1
ATOM 1591 C C . LEU A 1 192 ? 22.605 -8.256 -69.405 1.00 49.19 192 LEU A C 1
ATOM 1593 O O . LEU A 1 192 ? 23.087 -7.166 -69.699 1.00 49.19 192 LEU A O 1
ATOM 1597 N N . GLY A 1 193 ? 23.355 -9.321 -69.112 1.00 48.91 193 GLY A N 1
ATOM 1598 C CA . GLY A 1 193 ? 24.767 -9.454 -69.468 1.00 48.91 193 GLY A CA 1
ATOM 1599 C C . GLY A 1 193 ? 24.906 -10.278 -70.758 1.00 48.91 193 GLY A C 1
ATOM 1600 O O . GLY A 1 193 ? 24.095 -11.182 -70.973 1.00 48.91 193 GLY A O 1
ATOM 1601 N N . PRO A 1 194 ? 25.895 -10.014 -71.633 1.00 49.16 194 PRO A N 1
ATOM 1602 C CA . PRO A 1 194 ? 26.059 -10.785 -72.864 1.00 49.16 194 PRO A CA 1
ATOM 1603 C C . PRO A 1 194 ? 26.372 -12.256 -72.570 1.00 49.16 194 PRO A C 1
ATOM 1605 O O . PRO A 1 194 ? 27.281 -12.559 -71.799 1.00 49.16 194 PRO A O 1
ATOM 1608 N N . ILE A 1 195 ? 25.652 -13.166 -73.228 1.00 46.75 195 ILE A N 1
ATOM 1609 C CA . ILE A 1 195 ? 25.881 -14.615 -73.145 1.00 46.75 195 ILE A CA 1
ATOM 1610 C C . ILE A 1 195 ? 27.308 -14.935 -73.636 1.00 46.75 195 ILE A C 1
ATOM 1612 O O . ILE A 1 195 ? 27.601 -14.694 -74.813 1.00 46.75 195 ILE A O 1
ATOM 1616 N N . PRO A 1 196 ? 28.192 -15.525 -72.807 1.00 42.47 196 PRO A N 1
ATOM 1617 C CA . PRO A 1 196 ? 29.457 -16.061 -73.288 1.00 42.47 196 PRO A CA 1
ATOM 1618 C C . PRO A 1 196 ? 29.178 -17.313 -74.126 1.00 42.47 196 PRO A C 1
ATOM 1620 O O . PRO A 1 196 ? 28.543 -18.257 -73.655 1.00 42.47 196 PRO A O 1
ATOM 1623 N N . LYS A 1 197 ? 29.651 -17.341 -75.376 1.00 45.16 197 LYS A N 1
ATOM 1624 C CA . LYS A 1 197 ? 29.600 -18.557 -76.204 1.00 45.16 197 LYS A CA 1
ATOM 1625 C C . LYS A 1 197 ? 30.473 -19.658 -75.575 1.00 45.16 197 LYS A C 1
ATOM 1627 O O . LYS A 1 197 ? 31.560 -19.338 -75.093 1.00 45.16 197 LYS A O 1
ATOM 1632 N N . PRO A 1 198 ? 30.065 -20.939 -75.624 1.00 38.78 198 PRO A N 1
ATOM 1633 C CA . PRO A 1 198 ? 30.896 -22.033 -75.134 1.00 38.78 198 PRO A CA 1
ATOM 1634 C C . PRO A 1 198 ? 32.146 -22.192 -76.015 1.00 38.78 198 PRO A C 1
ATOM 1636 O O . PRO A 1 198 ? 32.051 -22.530 -77.195 1.00 38.78 198 PRO A O 1
ATOM 1639 N N . GLY A 1 199 ? 33.316 -21.916 -75.433 1.00 38.50 199 GLY A N 1
ATOM 1640 C CA . GLY A 1 199 ? 34.631 -22.164 -76.028 1.00 38.50 199 GLY A CA 1
ATOM 1641 C C . GLY A 1 199 ? 35.113 -23.591 -75.755 1.00 38.50 199 GLY A C 1
ATOM 1642 O O . GLY A 1 199 ? 34.798 -24.165 -74.717 1.00 38.50 199 GLY A O 1
ATOM 1643 N N . ALA A 1 200 ? 35.851 -24.167 -76.706 1.00 38.94 200 ALA A N 1
ATOM 1644 C CA . ALA A 1 200 ? 36.205 -25.586 -76.739 1.00 38.94 200 ALA A CA 1
ATOM 1645 C C . ALA A 1 200 ? 37.014 -26.097 -75.527 1.00 38.94 200 ALA A C 1
ATOM 1647 O O . ALA A 1 200 ? 37.891 -25.411 -75.003 1.00 38.94 200 ALA A O 1
ATOM 1648 N N . PHE A 1 201 ? 36.775 -27.361 -75.161 1.00 39.16 201 PHE A N 1
ATOM 1649 C CA . PHE A 1 201 ? 37.628 -28.125 -74.248 1.00 39.16 201 PHE A CA 1
ATOM 1650 C C . PHE A 1 201 ? 38.995 -28.433 -74.897 1.00 39.16 201 PHE A C 1
ATOM 1652 O O . PHE A 1 201 ? 39.024 -28.814 -76.071 1.00 39.16 201 PHE A O 1
ATOM 1659 N N . PRO A 1 202 ? 40.120 -28.352 -74.160 1.00 46.03 202 PRO A N 1
ATOM 1660 C CA . PRO A 1 202 ? 41.395 -28.904 -74.613 1.00 46.03 202 PRO A CA 1
ATOM 1661 C C . PRO A 1 202 ? 41.399 -30.444 -74.486 1.00 46.03 202 PRO A C 1
ATOM 1663 O O . PRO A 1 202 ? 40.763 -30.984 -73.576 1.00 46.03 202 PRO A O 1
ATOM 1666 N N . PRO A 1 203 ? 42.101 -31.178 -75.370 1.00 42.09 203 PRO A N 1
ATOM 1667 C CA . PRO A 1 203 ? 42.106 -32.640 -75.359 1.00 42.09 203 PRO A CA 1
ATOM 1668 C C . PRO A 1 203 ? 42.982 -33.227 -74.240 1.00 42.09 203 PRO A C 1
ATOM 1670 O O . PRO A 1 203 ? 43.982 -32.638 -73.829 1.00 42.09 203 PRO A O 1
ATOM 1673 N N . LEU A 1 204 ? 42.631 -34.437 -73.790 1.00 45.97 204 LEU A N 1
ATOM 1674 C CA . LEU A 1 204 ? 43.440 -35.245 -72.868 1.00 45.97 204 LEU A CA 1
ATOM 1675 C C . LEU A 1 204 ? 44.815 -35.576 -73.477 1.00 45.97 204 LEU A C 1
ATOM 1677 O O . LEU A 1 204 ? 44.888 -36.094 -74.590 1.00 45.97 204 LEU A O 1
ATOM 1681 N N . GLY A 1 205 ? 45.889 -35.352 -72.712 1.00 33.44 205 GLY A N 1
ATOM 1682 C CA . GLY A 1 205 ? 47.270 -35.568 -73.156 1.00 33.44 205 GLY A CA 1
ATOM 1683 C C . GLY A 1 205 ? 48.221 -36.044 -72.051 1.00 33.44 205 GLY A C 1
ATOM 1684 O O . GLY A 1 205 ? 48.933 -35.236 -71.478 1.00 33.44 205 GLY A O 1
ATOM 1685 N N . VAL A 1 206 ? 48.215 -37.361 -71.811 1.00 32.59 206 VAL A N 1
ATOM 1686 C CA . VAL A 1 206 ? 49.331 -38.252 -71.389 1.00 32.59 206 VAL A CA 1
ATOM 1687 C C . VAL A 1 206 ? 50.260 -37.845 -70.214 1.00 32.59 206 VAL A C 1
ATOM 1689 O O . VAL A 1 206 ? 50.975 -36.851 -70.239 1.00 32.59 206 VAL A O 1
ATOM 1692 N N . HIS A 1 207 ? 50.349 -38.738 -69.218 1.00 35.44 207 HIS A N 1
ATOM 1693 C CA . HIS A 1 207 ? 51.265 -38.700 -68.062 1.00 35.44 207 HIS A CA 1
ATOM 1694 C C . HIS A 1 207 ? 52.771 -38.745 -68.407 1.00 35.44 207 HIS A C 1
ATOM 1696 O O . HIS A 1 207 ? 53.177 -39.575 -69.220 1.00 35.44 207 HIS A O 1
ATOM 1702 N N . SER A 1 208 ? 53.610 -38.042 -67.622 1.00 33.06 208 SER A N 1
ATOM 1703 C CA . SER A 1 208 ? 54.852 -38.578 -67.001 1.00 33.06 208 SER A CA 1
ATOM 1704 C C . SER A 1 208 ? 55.488 -37.601 -65.973 1.00 33.06 208 SER A C 1
ATOM 1706 O O . SER A 1 208 ? 55.063 -36.447 -65.932 1.00 33.06 208 SER A O 1
ATOM 1708 N N . PRO A 1 209 ? 56.400 -38.043 -65.068 1.00 42.62 209 PRO A N 1
ATOM 1709 C CA . PRO A 1 209 ? 56.439 -37.499 -63.696 1.00 42.62 209 PRO A CA 1
ATOM 1710 C C . PRO A 1 209 ? 57.745 -36.809 -63.212 1.00 42.62 209 PRO A C 1
ATOM 1712 O O . PRO A 1 209 ? 58.805 -36.938 -63.812 1.00 42.62 209 PRO A O 1
ATOM 1715 N N . PHE A 1 210 ? 57.633 -36.194 -62.020 1.00 31.28 210 PHE A N 1
ATOM 1716 C CA . PHE A 1 210 ? 58.669 -35.725 -61.068 1.00 31.28 210 PHE A CA 1
ATOM 1717 C C . PHE A 1 210 ? 59.608 -34.551 -61.427 1.00 31.28 210 PHE A C 1
ATOM 1719 O O . PHE A 1 210 ? 60.579 -34.704 -62.161 1.00 31.28 210 PHE A O 1
ATOM 1726 N N . GLN A 1 211 ? 59.450 -33.449 -60.677 1.00 37.44 211 GLN A N 1
ATOM 1727 C CA . GLN A 1 211 ? 60.547 -32.741 -59.986 1.00 37.44 211 GLN A CA 1
ATOM 1728 C C . GLN A 1 211 ? 60.062 -32.234 -58.610 1.00 37.44 211 GLN A C 1
ATOM 1730 O O . GLN A 1 211 ? 58.856 -32.164 -58.368 1.00 37.44 211 GLN A O 1
ATOM 1735 N N . LEU A 1 212 ? 60.994 -31.956 -57.689 1.00 30.59 212 LEU A N 1
ATOM 1736 C CA . LEU A 1 212 ? 60.745 -31.837 -56.243 1.00 30.59 212 LEU A CA 1
ATOM 1737 C C . LEU A 1 212 ? 61.002 -30.409 -55.697 1.00 30.59 212 LEU A C 1
ATOM 1739 O O . LEU A 1 212 ? 61.999 -29.805 -56.063 1.00 30.59 212 LEU A O 1
ATOM 1743 N N . VAL A 1 213 ? 60.145 -29.947 -54.769 1.00 30.09 213 VAL A N 1
ATOM 1744 C CA . VAL A 1 213 ? 60.380 -28.960 -53.673 1.00 30.09 213 VAL A CA 1
ATOM 1745 C C . VAL A 1 213 ? 61.125 -27.638 -53.969 1.00 30.09 213 VAL A C 1
ATOM 1747 O O . VAL A 1 213 ? 62.325 -27.654 -54.193 1.00 30.09 213 VAL A O 1
ATOM 1750 N N . VAL A 1 214 ? 60.460 -26.498 -53.691 1.00 32.66 214 VAL A N 1
ATOM 1751 C CA . VAL A 1 214 ? 60.884 -25.487 -52.678 1.00 32.66 214 VAL A CA 1
ATOM 1752 C C . VAL A 1 214 ? 59.635 -24.780 -52.104 1.00 32.66 214 VAL A C 1
ATOM 1754 O O . VAL A 1 214 ? 58.781 -24.341 -52.867 1.00 32.66 214 VAL A O 1
ATOM 1757 N N . SER A 1 215 ? 59.565 -24.610 -50.776 1.00 40.44 215 SER A N 1
ATOM 1758 C CA . SER A 1 215 ? 58.640 -23.694 -50.069 1.00 40.44 215 SER A CA 1
ATOM 1759 C C . SER A 1 215 ? 59.462 -22.628 -49.328 1.00 40.44 215 SER A C 1
ATOM 1761 O O . SER A 1 215 ? 60.481 -22.988 -48.736 1.00 40.44 215 SER A O 1
ATOM 1763 N N . PRO A 1 216 ? 59.083 -21.334 -49.359 1.00 41.34 216 PRO A N 1
ATOM 1764 C CA . PRO A 1 216 ? 58.382 -20.681 -48.228 1.00 41.34 216 PRO A CA 1
ATOM 1765 C C . PRO A 1 216 ? 57.323 -19.645 -48.722 1.00 41.34 216 PRO A C 1
ATOM 1767 O O . PRO A 1 216 ? 57.141 -19.497 -49.923 1.00 41.34 216 PRO A O 1
ATOM 1770 N N . SER A 1 217 ? 56.537 -18.902 -47.924 1.00 35.59 217 SER A N 1
ATOM 1771 C CA . SER A 1 217 ? 56.610 -18.504 -46.505 1.00 35.59 217 SER A CA 1
ATOM 1772 C C . SER A 1 217 ? 55.202 -18.349 -45.875 1.00 35.59 217 SER A C 1
ATOM 1774 O O . SER A 1 217 ? 54.298 -17.840 -46.545 1.00 35.59 217 SER A O 1
ATOM 1776 N N . PRO A 1 218 ? 54.985 -18.714 -44.594 1.00 41.75 218 PRO A N 1
ATOM 1777 C CA . PRO A 1 218 ? 53.698 -18.572 -43.912 1.00 41.75 218 PRO A CA 1
ATOM 1778 C C . PRO A 1 218 ? 53.527 -17.176 -43.278 1.00 41.75 218 PRO A C 1
ATOM 1780 O O . PRO A 1 218 ? 53.697 -16.994 -42.075 1.00 41.75 218 PRO A O 1
ATOM 1783 N N . SER A 1 219 ? 53.170 -16.163 -44.074 1.00 42.50 219 SER A N 1
ATOM 1784 C CA . SER A 1 219 ? 52.857 -14.809 -43.556 1.00 42.50 219 SER A CA 1
ATOM 1785 C C . SER A 1 219 ? 51.589 -14.183 -44.154 1.00 42.50 219 SER A C 1
ATOM 1787 O O . SER A 1 219 ? 51.423 -12.969 -44.121 1.00 42.50 219 SER A O 1
ATOM 1789 N N . ALA A 1 220 ? 50.680 -15.009 -44.682 1.00 44.84 220 ALA A N 1
ATOM 1790 C CA . ALA A 1 220 ? 49.451 -14.568 -45.355 1.00 44.84 220 ALA A CA 1
ATOM 1791 C C . ALA A 1 220 ? 48.143 -14.930 -44.615 1.00 44.84 220 ALA A C 1
ATOM 1793 O O . ALA A 1 220 ? 47.074 -14.871 -45.214 1.00 44.84 220 ALA A O 1
ATOM 1794 N N . ILE A 1 221 ? 48.199 -15.298 -43.326 1.00 49.62 221 ILE A N 1
ATOM 1795 C CA . ILE A 1 221 ? 47.009 -15.432 -42.462 1.00 49.62 221 ILE A CA 1
ATOM 1796 C C . ILE A 1 221 ? 47.311 -14.833 -41.080 1.00 49.62 221 ILE A C 1
ATOM 1798 O O . ILE A 1 221 ? 47.640 -15.536 -40.129 1.00 49.62 221 ILE A O 1
ATOM 1802 N N . ALA A 1 222 ? 47.184 -13.512 -40.974 1.00 40.47 222 ALA A N 1
ATOM 1803 C CA . ALA A 1 222 ? 47.082 -12.791 -39.709 1.00 40.47 222 ALA A CA 1
ATOM 1804 C C . ALA A 1 222 ? 45.778 -11.984 -39.744 1.00 40.47 222 ALA A C 1
ATOM 1806 O O . ALA A 1 222 ? 45.553 -11.237 -40.693 1.00 40.47 222 ALA A O 1
ATOM 1807 N N . GLY A 1 223 ? 44.897 -12.153 -38.752 1.00 45.38 223 GLY A N 1
ATOM 1808 C CA . GLY A 1 223 ? 43.627 -11.414 -38.739 1.00 45.38 223 GLY A CA 1
ATOM 1809 C C . GLY A 1 223 ? 42.574 -11.854 -37.723 1.00 45.38 223 GLY A C 1
ATOM 1810 O O . GLY A 1 223 ? 41.699 -11.058 -37.405 1.00 45.38 223 GLY A O 1
ATOM 1811 N N . TRP A 1 224 ? 42.642 -13.075 -37.179 1.00 46.84 224 TRP A N 1
ATOM 1812 C CA . TRP A 1 224 ? 41.694 -13.515 -36.149 1.00 46.84 224 TRP A CA 1
ATOM 1813 C C . TRP A 1 224 ? 42.278 -14.604 -35.236 1.00 46.84 224 TRP A C 1
ATOM 1815 O O . TRP A 1 224 ? 42.249 -15.782 -35.565 1.00 46.84 224 TRP A O 1
ATOM 1825 N N . MET A 1 225 ? 42.826 -14.190 -34.088 1.00 37.16 225 MET A N 1
ATOM 1826 C CA . MET A 1 225 ? 42.587 -14.758 -32.746 1.00 37.16 225 MET A CA 1
ATOM 1827 C C . MET A 1 225 ? 43.620 -14.237 -31.733 1.00 37.16 225 MET A C 1
ATOM 1829 O O . MET A 1 225 ? 44.802 -14.119 -32.033 1.00 37.16 225 MET A O 1
ATOM 1833 N N . THR A 1 226 ? 43.140 -14.007 -30.506 1.00 33.19 226 THR A N 1
ATOM 1834 C CA . THR A 1 226 ? 43.880 -13.723 -29.256 1.00 33.19 226 THR A CA 1
ATOM 1835 C C . THR A 1 226 ? 44.732 -12.448 -29.148 1.00 33.19 226 THR A C 1
ATOM 1837 O O . THR A 1 226 ? 45.648 -12.203 -29.921 1.00 33.19 226 THR A O 1
ATOM 1840 N N . SER A 1 227 ? 44.492 -11.719 -28.053 1.00 33.91 227 SER A N 1
ATOM 1841 C CA . SER A 1 227 ? 45.512 -10.998 -27.281 1.00 33.91 227 SER A CA 1
ATOM 1842 C C . SER A 1 227 ? 45.233 -11.208 -25.780 1.00 33.91 227 SER A C 1
ATOM 1844 O O . SER A 1 227 ? 44.084 -11.506 -25.436 1.00 33.91 227 SER A O 1
ATOM 1846 N N . PRO A 1 228 ? 46.242 -11.140 -24.887 1.00 40.94 228 PRO A N 1
ATOM 1847 C CA . PRO A 1 228 ? 46.213 -11.866 -23.614 1.00 40.94 228 PRO A CA 1
ATOM 1848 C C . PRO A 1 228 ? 46.182 -10.978 -22.356 1.00 40.94 228 PRO A C 1
ATOM 1850 O O . PRO A 1 228 ? 46.524 -9.799 -22.388 1.00 40.94 228 PRO A O 1
ATOM 1853 N N . ASN A 1 229 ? 45.855 -11.592 -21.212 1.00 34.12 229 ASN A N 1
ATOM 1854 C CA . ASN A 1 229 ? 46.143 -11.036 -19.884 1.00 34.12 229 ASN A CA 1
ATOM 1855 C C . ASN A 1 229 ? 47.663 -10.970 -19.631 1.00 34.12 229 ASN A C 1
ATOM 1857 O O . ASN A 1 229 ? 48.343 -11.977 -19.841 1.00 34.12 229 ASN A O 1
ATOM 1861 N N . PRO A 1 230 ? 48.181 -9.878 -19.044 1.00 41.50 230 PRO A N 1
ATOM 1862 C CA . PRO A 1 230 ? 49.442 -9.875 -18.312 1.00 41.50 230 PRO A CA 1
ATOM 1863 C C . PRO A 1 230 ? 49.207 -9.897 -16.790 1.00 41.50 230 PRO A C 1
ATOM 1865 O O . PRO A 1 230 ? 48.354 -9.177 -16.271 1.00 41.50 230 PRO A O 1
ATOM 1868 N N . ALA A 1 231 ? 49.998 -10.689 -16.060 1.00 32.09 231 ALA A N 1
ATOM 1869 C CA . ALA A 1 231 ? 50.025 -10.699 -14.596 1.00 32.09 231 ALA A CA 1
ATOM 1870 C C . ALA A 1 231 ? 51.388 -10.222 -14.051 1.00 32.09 231 ALA A C 1
ATOM 1872 O O . ALA A 1 231 ? 52.431 -10.537 -14.612 1.00 32.09 231 ALA A O 1
ATOM 1873 N N . MET A 1 232 ? 51.302 -9.448 -12.965 1.00 40.66 232 MET A N 1
ATOM 1874 C CA . MET A 1 232 ? 52.303 -8.902 -12.022 1.00 40.66 232 MET A CA 1
ATOM 1875 C C . MET A 1 232 ? 53.791 -9.330 -12.046 1.00 40.66 232 MET A C 1
ATOM 1877 O O . MET A 1 232 ? 54.119 -10.499 -12.217 1.00 40.66 232 MET A O 1
ATOM 1881 N N . PRO A 1 233 ? 54.666 -8.423 -11.560 1.00 38.66 233 PRO A N 1
ATOM 1882 C CA . PRO A 1 233 ? 55.787 -8.745 -10.672 1.00 38.66 233 PRO A CA 1
ATOM 1883 C C . PRO A 1 233 ? 55.523 -8.340 -9.197 1.00 38.66 233 PRO A C 1
ATOM 1885 O O . PRO A 1 233 ? 54.762 -7.414 -8.917 1.00 38.66 233 PRO A O 1
ATOM 1888 N N . HIS A 1 234 ? 56.177 -9.024 -8.248 1.00 36.16 234 HIS A N 1
ATOM 1889 C CA . HIS A 1 234 ? 56.010 -8.866 -6.787 1.00 36.16 234 HIS A CA 1
ATOM 1890 C C . HIS A 1 234 ? 57.178 -8.118 -6.103 1.00 36.16 234 HIS A C 1
ATOM 1892 O O . HIS A 1 234 ? 58.295 -8.122 -6.614 1.00 36.16 234 HIS A O 1
ATOM 1898 N N . ALA A 1 235 ? 56.954 -7.607 -4.881 1.00 29.91 235 ALA A N 1
ATOM 1899 C CA . ALA A 1 235 ? 57.982 -7.355 -3.850 1.00 29.91 235 ALA A CA 1
ATOM 1900 C C . ALA A 1 235 ? 57.356 -7.435 -2.432 1.00 29.91 235 ALA A C 1
ATOM 1902 O O . ALA A 1 235 ? 56.145 -7.255 -2.302 1.00 29.91 235 ALA A O 1
ATOM 1903 N N . ALA A 1 236 ? 58.138 -7.738 -1.380 1.00 30.05 236 ALA A N 1
ATOM 1904 C CA . ALA A 1 236 ? 57.610 -8.213 -0.086 1.00 30.05 236 ALA A CA 1
ATOM 1905 C C . ALA A 1 236 ? 58.212 -7.569 1.196 1.00 30.05 236 ALA A C 1
ATOM 1907 O O . ALA A 1 236 ? 59.420 -7.411 1.298 1.00 30.05 236 ALA A O 1
ATOM 1908 N N . VAL A 1 237 ? 57.327 -7.307 2.177 1.00 28.48 237 VAL A N 1
ATOM 1909 C CA . VAL A 1 237 ? 57.391 -7.574 3.649 1.00 28.48 237 VAL A CA 1
ATOM 1910 C C . VAL A 1 237 ? 58.553 -7.066 4.562 1.00 28.48 237 VAL A C 1
ATOM 1912 O O . VAL A 1 237 ? 59.677 -7.542 4.478 1.00 28.48 237 VAL A O 1
ATOM 1915 N N . SER A 1 238 ? 58.145 -6.309 5.613 1.00 36.62 238 SER A N 1
ATOM 1916 C CA . SER A 1 238 ? 58.730 -6.114 6.983 1.00 36.62 238 SER A CA 1
ATOM 1917 C C . SER A 1 238 ? 60.047 -5.329 7.196 1.00 36.62 238 SER A C 1
ATOM 1919 O O . SER A 1 238 ? 60.815 -5.202 6.246 1.00 36.62 238 SER A O 1
ATOM 1921 N N . PRO A 1 239 ? 60.362 -4.835 8.437 1.00 37.97 239 PRO A N 1
ATOM 1922 C CA . PRO A 1 239 ? 59.679 -4.999 9.752 1.00 37.97 239 PRO A CA 1
ATOM 1923 C C . PRO A 1 239 ? 59.359 -3.691 10.557 1.00 37.97 239 PRO A C 1
ATOM 1925 O O . PRO A 1 239 ? 59.747 -2.597 10.164 1.00 37.97 239 PRO A O 1
ATOM 1928 N N . GLY A 1 240 ? 58.671 -3.811 11.715 1.00 29.45 240 GLY A N 1
ATOM 1929 C CA . GLY A 1 240 ? 58.577 -2.785 12.801 1.00 29.45 240 GLY A CA 1
ATOM 1930 C C . GLY A 1 240 ? 59.571 -3.072 13.955 1.00 29.45 240 GLY A C 1
ATOM 1931 O O . GLY A 1 240 ? 60.565 -3.738 13.659 1.00 29.45 240 GLY A O 1
ATOM 1932 N N . PRO A 1 241 ? 59.344 -2.726 15.258 1.00 40.78 241 PRO A N 1
ATOM 1933 C CA . PRO A 1 241 ? 58.311 -1.915 15.966 1.00 40.78 241 PRO A CA 1
ATOM 1934 C C . PRO A 1 241 ? 58.995 -0.801 16.848 1.00 40.78 241 PRO A C 1
ATOM 1936 O O . PRO A 1 241 ? 60.083 -0.391 16.439 1.00 40.78 241 PRO A O 1
ATOM 1939 N N . PRO A 1 242 ? 58.543 -0.338 18.058 1.00 44.91 242 PRO A N 1
ATOM 1940 C CA . PRO A 1 242 ? 57.236 -0.246 18.779 1.00 44.91 242 PRO A CA 1
ATOM 1941 C C . PRO A 1 242 ? 56.874 1.242 19.152 1.00 44.91 242 PRO A C 1
ATOM 1943 O O . PRO A 1 242 ? 57.526 2.144 18.646 1.00 44.91 242 PRO A O 1
ATOM 1946 N N . GLY A 1 243 ? 55.913 1.648 20.015 1.00 27.97 243 GLY A N 1
ATOM 1947 C CA . GLY A 1 243 ? 54.747 1.018 20.684 1.00 27.97 243 GLY A CA 1
ATOM 1948 C C . GLY A 1 243 ? 54.299 1.710 22.015 1.00 27.97 243 GLY A C 1
ATOM 1949 O O . GLY A 1 243 ? 55.074 2.451 22.606 1.00 27.97 243 GLY A O 1
ATOM 1950 N N . ILE A 1 244 ? 53.100 1.351 22.528 1.00 29.31 244 ILE A N 1
ATOM 1951 C CA . ILE A 1 244 ? 52.515 1.590 23.893 1.00 29.31 244 ILE A CA 1
ATOM 1952 C C . ILE A 1 244 ? 51.811 2.960 24.199 1.00 29.31 244 ILE A C 1
ATOM 1954 O O . ILE A 1 244 ? 52.323 4.028 23.896 1.00 29.31 244 ILE A O 1
ATOM 1958 N N . VAL A 1 245 ? 50.671 2.860 24.927 1.00 30.42 245 VAL A N 1
ATOM 1959 C CA . VAL A 1 245 ? 49.921 3.839 25.787 1.00 30.42 245 VAL A CA 1
ATOM 1960 C C . VAL A 1 245 ? 48.585 4.458 25.271 1.00 30.42 245 VAL A C 1
ATOM 1962 O O . VAL A 1 245 ? 48.575 5.428 24.530 1.00 30.42 245 VAL A O 1
ATOM 1965 N N . GLN A 1 246 ? 47.479 3.933 25.840 1.00 35.12 246 GLN A N 1
ATOM 1966 C CA . GLN A 1 246 ? 46.146 4.509 26.189 1.00 35.12 246 GLN A CA 1
ATOM 1967 C C . GLN A 1 246 ? 45.177 5.171 25.164 1.00 35.12 246 GLN A C 1
ATOM 1969 O O . GLN A 1 246 ? 45.588 5.859 24.236 1.00 35.12 246 GLN A O 1
ATOM 1974 N N . PRO A 1 247 ? 43.845 5.051 25.409 1.00 39.03 247 PRO A N 1
ATOM 1975 C CA . PRO A 1 247 ? 42.794 5.840 24.761 1.00 39.03 247 PRO A CA 1
ATOM 1976 C C . PRO A 1 247 ? 42.248 6.994 25.635 1.00 39.03 247 PRO A C 1
ATOM 1978 O O . PRO A 1 247 ? 42.093 6.862 26.849 1.00 39.03 247 PRO A O 1
ATOM 1981 N N . ALA A 1 248 ? 41.815 8.072 24.979 1.00 30.66 248 ALA A N 1
ATOM 1982 C CA . ALA A 1 248 ? 40.856 9.065 25.478 1.00 30.66 248 ALA A CA 1
ATOM 1983 C C . ALA A 1 248 ? 40.001 9.545 24.279 1.00 30.66 248 ALA A C 1
ATOM 1985 O O . ALA A 1 248 ? 40.505 9.594 23.163 1.00 30.66 248 ALA A O 1
ATOM 1986 N N . GLY A 1 249 ? 38.716 9.894 24.383 1.00 30.36 249 GLY A N 1
ATOM 1987 C CA . GLY A 1 249 ? 37.857 9.973 25.566 1.00 30.36 249 GLY A CA 1
ATOM 1988 C C . GLY A 1 249 ? 37.090 11.299 25.616 1.00 30.36 249 GLY A C 1
ATOM 1989 O O . GLY A 1 249 ? 37.457 12.159 26.406 1.00 30.36 249 GLY A O 1
ATOM 1990 N N . ALA A 1 250 ? 36.048 11.480 24.787 1.00 28.03 250 ALA A N 1
ATOM 1991 C CA . ALA A 1 250 ? 35.171 12.662 24.846 1.00 28.03 250 ALA A CA 1
ATOM 1992 C C . ALA A 1 250 ? 33.802 12.464 24.149 1.00 28.03 250 ALA A C 1
ATOM 1994 O O . ALA A 1 250 ? 33.654 12.735 22.962 1.00 28.03 250 ALA A O 1
ATOM 1995 N N . ALA A 1 251 ? 32.781 12.055 24.909 1.00 29.72 251 ALA A N 1
ATOM 1996 C CA . ALA A 1 251 ? 31.368 12.379 24.665 1.00 29.72 251 ALA A CA 1
ATOM 1997 C C . ALA A 1 251 ? 30.614 12.236 26.000 1.00 29.72 251 ALA A C 1
ATOM 1999 O O . ALA A 1 251 ? 30.812 11.257 26.721 1.00 29.72 251 ALA A O 1
ATOM 2000 N N . ALA A 1 252 ? 29.832 13.245 26.388 1.00 29.97 252 ALA A N 1
ATOM 2001 C CA . ALA A 1 252 ? 29.458 13.441 27.789 1.00 29.97 252 ALA A CA 1
ATOM 2002 C C . ALA A 1 252 ? 28.323 12.520 28.279 1.00 29.97 252 ALA A C 1
ATOM 2004 O O . ALA A 1 252 ? 27.187 12.615 27.821 1.00 29.97 252 ALA A O 1
ATOM 2005 N N . PHE A 1 253 ? 28.611 11.717 29.309 1.00 28.80 253 PHE A N 1
ATOM 2006 C CA . PHE A 1 253 ? 27.596 11.132 30.186 1.00 28.80 253 PHE A CA 1
ATOM 2007 C C . PHE A 1 253 ? 27.383 12.041 31.403 1.00 28.80 253 PHE A C 1
ATOM 2009 O O . PHE A 1 253 ? 28.285 12.212 32.221 1.00 28.80 253 PHE A O 1
ATOM 2016 N N . LEU A 1 254 ? 26.176 12.587 31.552 1.00 33.50 254 LEU A N 1
ATOM 2017 C CA . LEU A 1 254 ? 25.743 13.291 32.762 1.00 33.50 254 LEU A CA 1
ATOM 2018 C C . LEU A 1 254 ? 25.133 12.285 33.745 1.00 33.50 254 LEU A C 1
ATOM 2020 O O . LEU A 1 254 ? 24.110 11.672 33.435 1.00 33.50 254 LEU A O 1
ATOM 2024 N N . LYS A 1 255 ? 25.734 12.111 34.931 1.00 29.78 255 LYS A N 1
ATOM 2025 C CA . LYS A 1 255 ? 25.146 11.290 36.001 1.00 29.78 255 LYS A CA 1
ATOM 2026 C C . LYS A 1 255 ? 25.633 11.669 37.409 1.00 29.78 255 LYS A C 1
ATOM 2028 O O . LYS A 1 255 ? 26.834 11.704 37.653 1.00 29.78 255 LYS A O 1
ATOM 2033 N N . HIS A 1 256 ? 24.658 11.778 38.325 1.00 37.78 256 HIS A N 1
ATOM 2034 C CA . HIS A 1 256 ? 24.771 11.766 39.802 1.00 37.78 256 HIS A CA 1
ATOM 2035 C C . HIS A 1 256 ? 25.272 13.070 40.485 1.00 37.78 256 HIS A C 1
ATOM 2037 O O . HIS A 1 256 ? 25.923 13.866 39.813 1.00 37.78 256 HIS A O 1
ATOM 2043 N N . PRO A 1 257 ? 24.977 13.317 41.796 1.00 36.12 257 PRO A N 1
ATOM 2044 C CA . PRO A 1 257 ? 24.496 12.345 42.799 1.00 36.12 257 PRO A CA 1
ATOM 2045 C C . PRO A 1 257 ? 23.400 12.767 43.822 1.00 36.12 257 PRO A C 1
ATOM 2047 O O . PRO A 1 257 ? 23.158 13.940 44.078 1.00 36.12 257 PRO A O 1
ATOM 2050 N N . ARG A 1 258 ? 22.942 11.729 44.553 1.00 29.00 258 ARG A N 1
ATOM 2051 C CA . ARG A 1 258 ? 22.695 11.654 46.020 1.00 29.00 258 ARG A CA 1
ATOM 2052 C C . ARG A 1 258 ? 21.243 11.531 46.519 1.00 29.00 258 ARG A C 1
ATOM 2054 O O . ARG A 1 258 ? 20.309 12.071 45.947 1.00 29.00 258 ARG A O 1
ATOM 2061 N N . ALA A 1 259 ? 21.104 10.766 47.606 1.00 26.45 259 ALA A N 1
ATOM 2062 C CA . ALA A 1 259 ? 19.862 10.340 48.253 1.00 26.45 259 ALA A CA 1
ATOM 2063 C C . ALA A 1 259 ? 19.810 10.729 49.748 1.00 26.45 259 ALA A C 1
ATOM 2065 O O . ALA A 1 259 ? 20.852 10.981 50.355 1.00 26.45 259 ALA A O 1
ATOM 2066 N N . SER A 1 260 ? 18.604 10.685 50.327 1.00 24.05 260 SER A N 1
ATOM 2067 C CA . SER A 1 260 ? 18.279 10.577 51.765 1.00 24.05 260 SER A CA 1
ATOM 2068 C C . SER A 1 260 ? 16.861 9.975 51.852 1.00 24.05 260 SER A C 1
ATOM 2070 O O . SER A 1 260 ? 15.965 10.506 51.210 1.00 24.05 260 SER A O 1
ATOM 2072 N N . SER A 1 261 ? 16.651 8.754 52.367 1.00 27.77 261 SER A N 1
ATOM 2073 C CA . SER A 1 261 ? 16.412 8.414 53.791 1.00 27.77 261 SER A CA 1
ATOM 2074 C C . SER A 1 261 ? 15.201 9.170 54.370 1.00 27.77 261 SER A C 1
ATOM 2076 O O . SER A 1 261 ? 15.324 10.365 54.622 1.00 27.77 261 SER A O 1
ATOM 2078 N N . GLY A 1 262 ? 13.993 8.583 54.406 1.00 27.44 262 GLY A N 1
ATOM 2079 C CA . GLY A 1 262 ? 13.425 7.777 55.520 1.00 27.44 262 GLY A CA 1
ATOM 2080 C C . GLY A 1 262 ? 12.131 8.482 56.026 1.00 27.44 262 GLY A C 1
ATOM 2081 O O . GLY A 1 262 ? 11.980 9.655 55.708 1.00 27.44 262 GLY A O 1
ATOM 2082 N N . VAL A 1 263 ? 11.133 7.940 56.750 1.00 29.16 263 VAL A N 1
ATOM 2083 C CA . VAL A 1 263 ? 10.891 6.700 57.531 1.00 29.16 263 VAL A CA 1
ATOM 2084 C C . VAL A 1 263 ? 9.349 6.531 57.741 1.00 29.16 263 VAL A C 1
ATOM 2086 O O . VAL A 1 263 ? 8.659 7.543 57.784 1.00 29.16 263 VAL A O 1
ATOM 2089 N N . HIS A 1 264 ? 8.850 5.295 57.970 1.00 29.28 264 HIS A N 1
ATOM 2090 C CA . HIS A 1 264 ? 7.460 4.892 58.360 1.00 29.28 264 HIS A CA 1
ATOM 2091 C C . HIS A 1 264 ? 6.325 5.120 57.324 1.00 29.28 264 HIS A C 1
ATOM 2093 O O . HIS A 1 264 ? 6.404 6.019 56.500 1.00 29.28 264 HIS A O 1
ATOM 2099 N N . GLY A 1 265 ? 5.233 4.339 57.314 1.00 26.75 265 GLY A N 1
ATOM 2100 C CA . GLY A 1 265 ? 4.890 3.134 58.094 1.00 26.75 265 GLY A CA 1
ATOM 2101 C C . GLY A 1 265 ? 3.373 2.847 58.096 1.00 26.75 265 GLY A C 1
ATOM 2102 O O . GLY A 1 265 ? 2.603 3.726 57.728 1.00 26.75 265 GLY A O 1
ATOM 2103 N N . MET A 1 266 ? 2.993 1.661 58.591 1.00 40.03 266 MET A N 1
ATOM 2104 C CA . MET A 1 266 ? 1.632 1.105 58.774 1.00 40.03 266 MET A CA 1
ATOM 2105 C C . MET A 1 266 ? 1.000 0.341 57.598 1.00 40.03 266 MET A C 1
ATOM 2107 O O . MET A 1 266 ? 0.872 0.825 56.475 1.00 40.03 266 MET A O 1
ATOM 2111 N N . ASP A 1 267 ? 0.623 -0.888 57.942 1.00 29.03 267 ASP A N 1
ATOM 2112 C CA . ASP A 1 267 ? -0.094 -1.900 57.179 1.00 29.03 267 ASP A CA 1
ATOM 2113 C C . ASP A 1 267 ? -1.615 -1.673 57.221 1.00 29.03 267 ASP A C 1
ATOM 2115 O O . ASP A 1 267 ? -2.119 -1.061 58.159 1.00 29.03 267 ASP A O 1
ATOM 2119 N N . ASP A 1 268 ? -2.345 -2.289 56.289 1.00 35.34 268 ASP A N 1
ATOM 2120 C CA . ASP A 1 268 ? -3.605 -2.958 56.634 1.00 35.34 268 ASP A CA 1
ATOM 2121 C C . ASP A 1 268 ? -3.864 -4.132 55.670 1.00 35.34 268 ASP A C 1
ATOM 2123 O O . ASP A 1 268 ? -3.622 -4.039 54.463 1.00 35.34 268 ASP A O 1
ATOM 2127 N N . GLN A 1 269 ? -4.301 -5.264 56.226 1.00 31.91 269 GLN A N 1
ATOM 2128 C CA . GLN A 1 269 ? -4.761 -6.454 55.490 1.00 31.91 269 GLN A CA 1
ATOM 2129 C C . GLN A 1 269 ? -6.304 -6.447 55.407 1.00 31.91 269 GLN A C 1
ATOM 2131 O O . GLN A 1 269 ? -6.928 -5.479 55.834 1.00 31.91 269 GLN A O 1
ATOM 2136 N N . THR A 1 270 ? -6.905 -7.576 54.992 1.00 28.28 270 THR A N 1
ATOM 2137 C CA . THR A 1 270 ? -8.352 -7.924 55.055 1.00 28.28 270 THR A CA 1
ATOM 2138 C C . THR A 1 270 ? -9.142 -7.593 53.775 1.00 28.28 270 THR A C 1
ATOM 2140 O O . THR A 1 270 ? -9.061 -6.474 53.281 1.00 28.28 270 THR A O 1
ATOM 2143 N N . ASP A 1 271 ? -9.988 -8.461 53.206 1.00 27.38 271 ASP A N 1
ATOM 2144 C CA . ASP A 1 271 ? -10.044 -9.940 53.184 1.00 27.38 271 ASP A CA 1
ATOM 2145 C C . ASP A 1 271 ? -10.939 -10.386 51.993 1.00 27.38 271 ASP A C 1
ATOM 2147 O O . ASP A 1 271 ? -11.529 -9.560 51.294 1.00 27.38 271 ASP A O 1
ATOM 2151 N N . ASP A 1 272 ? -11.006 -11.698 51.784 1.00 27.84 272 ASP A N 1
ATOM 2152 C CA . ASP A 1 272 ? -11.774 -12.499 50.828 1.00 27.84 272 ASP A CA 1
ATOM 2153 C C . ASP A 1 272 ? -13.267 -12.141 50.595 1.00 27.84 272 ASP A C 1
ATOM 2155 O O . ASP A 1 272 ? -13.991 -11.699 51.490 1.00 27.84 272 ASP A O 1
ATOM 2159 N N . SER A 1 273 ? -13.753 -12.454 49.384 1.00 34.09 273 SER A N 1
ATOM 2160 C CA . SER A 1 273 ? -15.115 -12.970 49.140 1.00 34.09 273 SER A CA 1
ATOM 2161 C C . SER A 1 273 ? -15.277 -13.518 47.714 1.00 34.09 273 SER A C 1
ATOM 2163 O O . SER A 1 273 ? -15.550 -12.779 46.762 1.00 34.09 273 SER A O 1
ATOM 2165 N N . GLU A 1 274 ? -15.193 -14.842 47.570 1.00 31.58 274 GLU A N 1
ATOM 2166 C CA . GLU A 1 274 ? -15.683 -15.563 46.390 1.00 31.58 274 GLU A CA 1
ATOM 2167 C C . GLU A 1 274 ? -17.224 -15.742 46.365 1.00 31.58 274 GLU A C 1
ATOM 2169 O O . GLU A 1 274 ? -17.921 -15.635 47.370 1.00 31.58 274 GLU A O 1
ATOM 2174 N N . HIS A 1 275 ? -17.723 -16.140 45.185 1.00 32.06 275 HIS A N 1
ATOM 2175 C CA . HIS A 1 275 ? -19.041 -16.736 44.895 1.00 32.06 275 HIS A CA 1
ATOM 2176 C C . HIS A 1 275 ? -20.314 -15.861 44.928 1.00 32.06 275 HIS A C 1
ATOM 2178 O O . HIS A 1 275 ? -20.774 -15.423 45.973 1.00 32.06 275 HIS A O 1
ATOM 2184 N N . ILE A 1 276 ? -21.043 -15.860 43.795 1.00 33.66 276 ILE A N 1
ATOM 2185 C CA . ILE A 1 276 ? -22.444 -16.337 43.744 1.00 33.66 276 ILE A CA 1
ATOM 2186 C C . ILE A 1 276 ? -22.892 -16.697 42.303 1.00 33.66 276 ILE A C 1
ATOM 2188 O O . ILE A 1 276 ? -22.790 -15.914 41.368 1.00 33.66 276 ILE A O 1
ATOM 2192 N N . MET A 1 277 ? -23.415 -17.924 42.173 1.00 32.81 277 MET A N 1
ATOM 2193 C CA . MET A 1 277 ? -24.303 -18.490 41.131 1.00 32.81 277 MET A CA 1
ATOM 2194 C C . MET A 1 277 ? -23.897 -18.558 39.639 1.00 32.81 277 MET A C 1
ATOM 2196 O O . MET A 1 277 ? -24.025 -17.623 38.855 1.00 32.81 277 MET A O 1
ATOM 2200 N N . LYS A 1 278 ? -23.673 -19.807 39.198 1.00 39.56 278 LYS A N 1
ATOM 2201 C CA . LYS A 1 278 ? -24.003 -20.299 37.844 1.00 39.56 278 LYS A CA 1
ATOM 2202 C C . LYS A 1 278 ? -25.511 -20.596 37.745 1.00 39.56 278 LYS A C 1
ATOM 2204 O O . LYS A 1 278 ? -26.070 -21.153 38.689 1.00 39.56 278 LYS A O 1
ATOM 2209 N N . LYS A 1 279 ? -26.139 -20.404 36.575 1.00 30.69 279 LYS A N 1
ATOM 2210 C CA . LYS A 1 279 ? -27.362 -21.144 36.194 1.00 30.69 279 LYS A CA 1
ATOM 2211 C C . LYS A 1 279 ? -27.366 -21.526 34.708 1.00 30.69 279 LYS A C 1
ATOM 2213 O O . LYS A 1 279 ? -26.819 -20.828 33.865 1.00 30.69 279 LYS A O 1
ATOM 2218 N N . ILE A 1 280 ? -27.949 -22.690 34.438 1.00 32.56 280 ILE A N 1
ATOM 2219 C CA . ILE A 1 280 ? -27.910 -23.472 33.193 1.00 32.56 280 ILE A CA 1
ATOM 2220 C C . ILE A 1 280 ? -29.218 -23.293 32.403 1.00 32.56 280 ILE A C 1
ATOM 2222 O O . ILE A 1 280 ? -30.271 -23.268 33.040 1.00 32.56 280 ILE A O 1
ATOM 2226 N N . ARG A 1 281 ? -29.169 -23.303 31.056 1.00 26.83 281 ARG A N 1
ATOM 2227 C CA . ARG A 1 281 ? -29.966 -24.210 30.180 1.00 26.83 281 ARG A CA 1
ATOM 2228 C C . ARG A 1 281 ? -29.682 -23.991 28.682 1.00 26.83 281 ARG A C 1
ATOM 2230 O O . ARG A 1 281 ? -29.590 -22.862 28.223 1.00 26.83 281 ARG A O 1
ATOM 2237 N N . ALA A 1 282 ? -29.607 -25.097 27.940 1.00 25.00 282 ALA A N 1
ATOM 2238 C CA . ALA A 1 282 ? -29.685 -25.158 26.479 1.00 25.00 282 ALA A CA 1
ATOM 2239 C C . ALA A 1 282 ? -31.046 -25.736 26.036 1.00 25.00 282 ALA A C 1
ATOM 2241 O O . ALA A 1 282 ? -31.664 -26.482 26.801 1.00 25.00 282 ALA A O 1
ATOM 2242 N N . GLY A 1 283 ? -31.488 -25.428 24.813 1.00 25.45 283 GLY A N 1
ATOM 2243 C CA . GLY A 1 283 ? -32.690 -26.012 24.205 1.00 25.45 283 GLY A CA 1
ATOM 2244 C C . GLY A 1 283 ? -33.110 -25.333 22.895 1.00 25.45 283 GLY A C 1
ATOM 2245 O O . GLY A 1 283 ? -33.418 -24.150 22.909 1.00 25.45 283 GLY A O 1
ATOM 2246 N N . GLN A 1 284 ? -33.053 -26.114 21.806 1.00 24.20 284 GLN A N 1
ATOM 2247 C CA . GLN A 1 284 ? -33.980 -26.226 20.655 1.00 24.20 284 GLN A CA 1
ATOM 2248 C C . GLN A 1 284 ? -34.952 -25.054 20.368 1.00 24.20 284 GLN A C 1
ATOM 2250 O O . GLN A 1 284 ? -35.698 -24.645 21.246 1.00 24.20 284 GLN A O 1
ATOM 2255 N N . SER A 1 285 ? -34.920 -24.436 19.178 1.00 28.20 285 SER A N 1
ATOM 2256 C CA . SER A 1 285 ? -35.344 -24.940 17.844 1.00 28.20 285 SER A CA 1
ATOM 2257 C C . SER A 1 285 ? -36.802 -24.590 17.550 1.00 28.20 285 SER A C 1
ATOM 2259 O O . SER A 1 285 ? -37.671 -25.082 18.256 1.00 28.20 285 SER A O 1
ATOM 2261 N N . ASP A 1 286 ? -37.046 -23.825 16.481 1.00 26.91 286 ASP A N 1
ATOM 2262 C CA . ASP A 1 286 ? -38.108 -24.135 15.514 1.00 26.91 286 ASP A CA 1
ATOM 2263 C C . ASP A 1 286 ? -37.922 -23.387 14.180 1.00 26.91 286 ASP A C 1
ATOM 2265 O O . ASP A 1 286 ? -37.075 -22.501 14.052 1.00 26.91 286 ASP A O 1
ATOM 2269 N N . GLU A 1 287 ? -38.649 -23.871 13.174 1.00 25.77 287 GLU A N 1
ATOM 2270 C CA . GLU A 1 287 ? -38.426 -23.705 11.731 1.00 25.77 287 GLU A CA 1
ATOM 2271 C C . GLU A 1 287 ? -39.219 -22.523 11.106 1.00 25.77 287 GLU A C 1
ATOM 2273 O O . GLU A 1 287 ?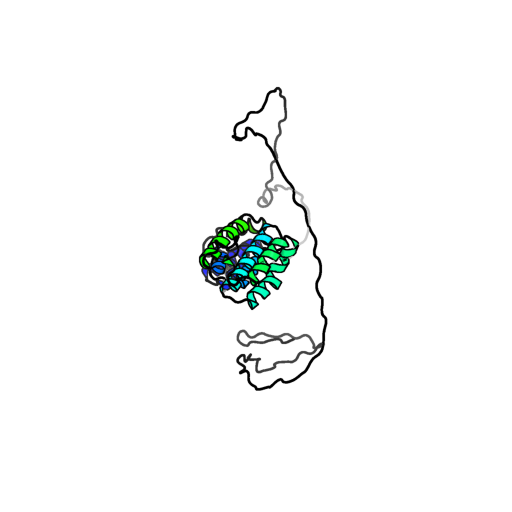 -39.722 -21.665 11.825 1.00 25.77 287 GLU A O 1
ATOM 2278 N N . VAL A 1 288 ? -39.367 -22.534 9.766 1.00 26.19 288 VAL A N 1
ATOM 2279 C CA . VAL A 1 288 ? -40.226 -21.692 8.885 1.00 26.19 288 VAL A CA 1
ATOM 2280 C C . VAL A 1 288 ? -39.956 -20.167 8.824 1.00 26.19 288 VAL A C 1
ATOM 2282 O O . VAL A 1 288 ? -39.709 -19.507 9.821 1.00 26.19 288 VAL A O 1
ATOM 2285 N N . SER A 1 289 ? -39.994 -19.488 7.665 1.00 25.36 289 SER A N 1
ATOM 2286 C CA . SER A 1 289 ? -40.324 -19.887 6.280 1.00 25.36 289 SER A CA 1
ATOM 2287 C C . SER A 1 289 ? -39.517 -19.075 5.255 1.00 25.36 289 SER A C 1
ATOM 2289 O O . SER A 1 289 ? -39.341 -17.869 5.420 1.00 25.36 289 SER A O 1
ATOM 2291 N N . PHE A 1 290 ? -39.117 -19.701 4.143 1.00 25.39 290 PHE A N 1
ATOM 2292 C CA . PHE A 1 290 ? -38.583 -18.998 2.968 1.00 25.39 290 PHE A CA 1
ATOM 2293 C C . PHE A 1 290 ? -39.708 -18.641 1.987 1.00 25.39 290 PHE A C 1
ATOM 2295 O O . PHE A 1 290 ? -40.323 -19.530 1.402 1.00 25.39 290 PHE A O 1
ATOM 2302 N N . SER A 1 291 ? -39.924 -17.347 1.739 1.00 27.53 291 SER A N 1
ATOM 2303 C CA . SER A 1 291 ? -40.778 -16.874 0.640 1.00 27.53 291 SER A CA 1
ATOM 2304 C C . SER A 1 291 ? -39.940 -16.599 -0.607 1.00 27.53 291 SER A C 1
ATOM 2306 O O . SER A 1 291 ? -39.116 -15.686 -0.626 1.00 27.53 291 SER A O 1
ATOM 2308 N N . SER A 1 292 ? -40.156 -17.374 -1.670 1.00 22.86 292 SER A N 1
ATOM 2309 C CA . SER A 1 292 ? -39.545 -17.151 -2.986 1.00 22.86 292 SER A CA 1
ATOM 2310 C C . SER A 1 292 ? -40.342 -16.125 -3.800 1.00 22.86 292 SER A C 1
ATOM 2312 O O . SER A 1 292 ? -41.547 -16.295 -3.947 1.00 22.86 292 SER A O 1
ATOM 2314 N N . THR A 1 293 ? -39.696 -15.120 -4.409 1.00 27.92 293 THR A N 1
ATOM 2315 C CA . THR A 1 293 ? -40.220 -14.388 -5.591 1.00 27.92 293 THR A CA 1
ATOM 2316 C C . THR A 1 293 ? -39.071 -13.743 -6.394 1.00 27.92 293 THR A C 1
ATOM 2318 O O . THR A 1 293 ? -38.646 -12.630 -6.117 1.00 27.92 293 THR A O 1
ATOM 2321 N N . THR A 1 294 ? -38.570 -14.513 -7.365 1.00 28.58 294 THR A N 1
ATOM 2322 C CA . THR A 1 294 ? -38.342 -14.158 -8.788 1.00 28.58 294 THR A CA 1
ATOM 2323 C C . THR A 1 294 ? -37.468 -12.963 -9.261 1.00 28.58 294 THR A C 1
ATOM 2325 O O . THR A 1 294 ? -37.621 -11.824 -8.846 1.00 28.58 294 THR A O 1
ATOM 2328 N N . HIS A 1 295 ? -36.700 -13.258 -10.329 1.00 30.77 295 HIS A N 1
ATOM 2329 C CA . HIS A 1 295 ? -36.085 -12.379 -11.354 1.00 30.77 295 HIS A CA 1
ATOM 2330 C C . HIS A 1 295 ? -34.762 -11.631 -11.055 1.00 30.77 295 HIS A C 1
ATOM 2332 O O . HIS A 1 295 ? -34.753 -10.491 -10.602 1.00 30.77 295 HIS A O 1
ATOM 2338 N N . LEU A 1 296 ? -33.644 -12.207 -11.530 1.00 29.16 296 LEU A N 1
ATOM 2339 C CA . LEU A 1 296 ? -32.507 -11.431 -12.056 1.00 29.16 296 LEU A CA 1
ATOM 2340 C C . LEU A 1 296 ? -32.700 -11.174 -13.566 1.00 29.16 296 LEU A C 1
ATOM 2342 O O . LEU A 1 296 ? -33.035 -12.120 -14.286 1.00 29.16 296 LEU A O 1
ATOM 2346 N N . PRO A 1 297 ? -32.404 -9.968 -14.083 1.00 34.19 297 PRO A N 1
ATOM 2347 C CA . PRO A 1 297 ? -32.145 -9.755 -15.501 1.00 34.19 297 PRO A CA 1
ATOM 2348 C C . PRO A 1 297 ? -30.681 -10.084 -15.839 1.00 34.19 297 PRO A C 1
ATOM 2350 O O . PRO A 1 297 ? -29.742 -9.472 -15.336 1.00 34.19 297 PRO A O 1
ATOM 2353 N N . ASN A 1 298 ? -30.505 -11.064 -16.721 1.00 27.94 298 ASN A N 1
ATOM 2354 C CA . ASN A 1 298 ? -29.228 -11.456 -17.312 1.00 27.94 298 ASN A CA 1
ATOM 2355 C C . ASN A 1 298 ? -28.739 -10.394 -18.320 1.00 27.94 298 ASN A C 1
ATOM 2357 O O . ASN A 1 298 ? -29.421 -10.162 -19.317 1.00 27.94 298 ASN A O 1
ATOM 2361 N N . ILE A 1 299 ? -27.554 -9.806 -18.104 1.00 35.66 299 ILE A N 1
ATOM 2362 C CA . ILE A 1 299 ? -26.803 -9.070 -19.140 1.00 35.66 299 ILE A CA 1
ATOM 2363 C C . ILE A 1 299 ? -25.314 -9.448 -19.079 1.00 35.66 299 ILE A C 1
ATOM 2365 O O . ILE A 1 299 ? -24.470 -8.644 -18.702 1.00 35.66 299 ILE A O 1
ATOM 2369 N N . TYR A 1 300 ? -24.997 -10.678 -19.480 1.00 33.75 300 TYR A N 1
ATOM 2370 C CA . TYR A 1 300 ? -23.778 -10.985 -20.239 1.00 33.75 300 TYR A CA 1
ATOM 2371 C C . TYR A 1 300 ? -24.126 -12.098 -21.233 1.00 33.75 300 TYR A C 1
ATOM 2373 O O . TYR A 1 300 ? -24.174 -13.276 -20.891 1.00 33.75 300 TYR A O 1
ATOM 2381 N N . SER A 1 301 ? -24.450 -11.710 -22.469 1.00 31.44 301 SER A N 1
ATOM 2382 C CA . SER A 1 301 ? -24.581 -12.661 -23.576 1.00 31.44 301 SER A CA 1
ATOM 2383 C C . SER A 1 301 ? -23.218 -12.822 -24.235 1.00 31.44 301 SER A C 1
ATOM 2385 O O . SER A 1 301 ? -22.865 -12.031 -25.106 1.00 31.44 301 SER A O 1
ATOM 2387 N N . ASP A 1 302 ? -22.463 -13.835 -23.808 1.00 40.66 302 ASP A N 1
ATOM 2388 C CA . ASP A 1 302 ? -21.298 -14.304 -24.557 1.00 40.66 302 ASP A CA 1
ATOM 2389 C C . ASP A 1 302 ? -21.754 -14.784 -25.940 1.00 40.66 302 ASP A C 1
ATOM 2391 O O . ASP A 1 302 ? -22.567 -15.707 -26.065 1.00 40.66 302 ASP A O 1
ATOM 2395 N N . GLU A 1 303 ? -21.237 -14.157 -26.997 1.00 46.94 303 GLU A N 1
ATOM 2396 C CA . GLU A 1 303 ? -21.530 -14.551 -28.373 1.00 46.94 303 GLU A CA 1
ATOM 2397 C C . GLU A 1 303 ? -20.691 -15.780 -28.760 1.00 46.94 303 GLU A C 1
ATOM 2399 O O . GLU A 1 303 ? -19.681 -15.696 -29.458 1.00 46.94 303 GLU A O 1
ATOM 2404 N N . ILE A 1 304 ? -21.129 -16.951 -28.289 1.00 62.00 304 ILE A N 1
ATOM 2405 C CA . ILE A 1 304 ? -20.581 -18.249 -28.701 1.00 62.00 304 ILE A CA 1
ATOM 2406 C C . ILE A 1 304 ? -20.700 -18.367 -30.238 1.00 62.00 304 ILE A C 1
ATOM 2408 O O . ILE A 1 304 ? -21.775 -18.093 -30.787 1.00 62.00 304 ILE A O 1
ATOM 2412 N N . PRO A 1 305 ? -19.633 -18.767 -30.962 1.00 60.53 305 PRO A N 1
ATOM 2413 C CA . PRO A 1 305 ? -19.627 -18.765 -32.421 1.00 60.53 305 PRO A CA 1
ATOM 2414 C C . PRO A 1 305 ? -20.733 -19.652 -33.007 1.00 60.53 305 PRO A C 1
ATOM 2416 O O . PRO A 1 305 ? -20.816 -20.850 -32.744 1.00 60.53 305 PRO A O 1
ATOM 2419 N N . LYS A 1 306 ? -21.561 -19.047 -33.866 1.00 61.75 306 LYS A N 1
ATOM 2420 C CA . LYS A 1 306 ? -22.816 -19.606 -34.411 1.00 61.75 306 LYS A CA 1
ATOM 2421 C C . LYS A 1 306 ? -22.644 -20.777 -35.399 1.00 61.75 306 LYS A C 1
ATOM 2423 O O . LYS A 1 306 ? -23.637 -21.259 -35.937 1.00 61.75 306 LYS A O 1
ATOM 2428 N N . THR A 1 307 ? -21.416 -21.251 -35.621 1.00 67.12 307 THR A N 1
ATOM 2429 C CA . THR A 1 307 ? -21.089 -22.326 -36.569 1.00 67.12 307 THR A CA 1
ATOM 2430 C C . THR A 1 307 ? -20.081 -23.294 -35.952 1.00 67.12 307 THR A C 1
ATOM 2432 O O . THR A 1 307 ? -18.901 -22.974 -35.819 1.00 67.12 307 THR A O 1
ATOM 2435 N N . VAL A 1 308 ? -20.522 -24.514 -35.632 1.00 74.56 308 VAL A N 1
ATOM 2436 C CA . VAL A 1 308 ? -19.617 -25.612 -35.260 1.00 74.56 308 VAL A CA 1
ATOM 2437 C C . VAL A 1 308 ? -19.006 -26.191 -36.535 1.00 74.56 308 VAL A C 1
ATOM 2439 O O . VAL A 1 308 ? -19.682 -26.876 -37.298 1.00 74.56 308 VAL A O 1
ATOM 2442 N N . MET A 1 309 ? -17.723 -25.914 -36.773 1.00 72.12 309 MET A N 1
ATOM 2443 C CA . MET A 1 309 ? -17.012 -26.393 -37.968 1.00 72.12 309 MET A CA 1
ATOM 2444 C C . MET A 1 309 ? -16.654 -27.883 -37.896 1.00 72.12 309 MET A C 1
ATOM 2446 O O . MET A 1 309 ? -16.654 -28.569 -38.919 1.00 72.12 309 MET A O 1
ATOM 2450 N N . ARG A 1 310 ? -16.315 -28.396 -36.704 1.00 72.19 310 ARG A N 1
ATOM 2451 C CA . ARG A 1 310 ? -15.961 -29.807 -36.490 1.00 72.19 310 ARG A CA 1
ATOM 2452 C C . ARG A 1 310 ? -15.991 -30.174 -35.006 1.00 72.19 310 ARG A C 1
ATOM 2454 O O . ARG A 1 310 ? -15.611 -29.358 -34.176 1.00 72.19 310 ARG A O 1
ATOM 2461 N N . ASN A 1 311 ? -16.336 -31.425 -34.709 1.00 78.38 311 ASN A N 1
ATOM 2462 C CA . ASN A 1 311 ? -16.110 -32.042 -33.401 1.00 78.38 311 ASN A CA 1
ATOM 2463 C C . ASN A 1 311 ? -14.897 -32.979 -33.488 1.00 78.38 311 ASN A C 1
ATOM 2465 O O . ASN A 1 311 ? -14.757 -33.711 -34.472 1.00 78.38 311 ASN A O 1
ATOM 2469 N N . LEU A 1 312 ? -14.039 -32.970 -32.467 1.00 79.38 312 LEU A N 1
ATOM 2470 C CA . LEU A 1 312 ? -12.872 -33.848 -32.350 1.00 79.38 312 LEU A CA 1
ATOM 2471 C C . LEU A 1 312 ? -13.059 -34.764 -31.137 1.00 79.38 312 LEU A C 1
ATOM 2473 O O . LEU A 1 312 ? -13.161 -34.286 -30.012 1.00 79.38 312 LEU A O 1
ATOM 2477 N N . SER A 1 313 ? -13.106 -36.077 -31.359 1.00 79.00 313 SER A N 1
ATOM 2478 C CA . SER A 1 313 ? -13.132 -37.073 -30.282 1.00 79.00 313 SER A CA 1
ATOM 2479 C C . SER A 1 313 ? -11.736 -37.639 -30.018 1.00 79.00 313 SER A C 1
ATOM 2481 O O . SER A 1 313 ? -10.889 -37.697 -30.917 1.00 79.00 313 SER A O 1
ATOM 2483 N N . GLN A 1 314 ? -11.491 -38.094 -28.788 1.00 77.88 314 GLN A N 1
ATOM 2484 C CA . GLN A 1 314 ? -10.253 -38.785 -28.425 1.00 77.88 314 GLN A CA 1
ATOM 2485 C C . GLN A 1 314 ? -10.034 -40.002 -29.345 1.00 77.88 314 GLN A C 1
ATOM 2487 O O . GLN A 1 314 ? -10.920 -40.840 -29.491 1.00 77.88 314 GLN A O 1
ATOM 2492 N N . GLY A 1 315 ? -8.863 -40.078 -29.986 1.00 80.94 315 GLY A N 1
ATOM 2493 C CA . GLY A 1 315 ? -8.553 -41.090 -31.008 1.00 80.94 315 GLY A CA 1
ATOM 2494 C C . GLY A 1 315 ? -8.784 -40.651 -32.463 1.00 80.94 315 GLY A C 1
ATOM 2495 O O . GLY A 1 315 ? -8.522 -41.435 -33.372 1.00 80.94 315 GLY A O 1
ATOM 2496 N N . SER A 1 316 ? -9.224 -39.411 -32.710 1.00 79.12 316 SER A N 1
ATOM 2497 C CA . SER A 1 316 ? -9.270 -38.832 -34.064 1.00 79.12 316 SER A CA 1
ATOM 2498 C C . SER A 1 316 ? -7.879 -38.782 -34.715 1.00 79.12 316 SER A C 1
ATOM 2500 O O . SER A 1 316 ? -6.881 -38.498 -34.053 1.00 79.12 316 SER A O 1
ATOM 2502 N N . SER A 1 317 ? -7.810 -39.005 -36.030 1.00 83.19 317 SER A N 1
ATOM 2503 C CA . SER A 1 317 ? -6.570 -38.866 -36.805 1.00 83.19 317 SER A CA 1
ATOM 2504 C C . SER A 1 317 ? -6.063 -37.419 -36.808 1.00 83.19 317 SER A C 1
ATOM 2506 O O . SER A 1 317 ? -6.865 -36.492 -36.944 1.00 83.19 317 SER A O 1
ATOM 2508 N N . VAL A 1 318 ? -4.741 -37.233 -36.749 1.00 82.06 318 VAL A N 1
ATOM 2509 C CA . VAL A 1 318 ? -4.089 -35.912 -36.827 1.00 82.06 318 VAL A CA 1
ATOM 2510 C C . VAL A 1 318 ? -4.534 -35.158 -38.087 1.00 82.06 318 VAL A C 1
ATOM 2512 O O . VAL A 1 318 ? -4.513 -35.717 -39.183 1.00 82.06 318 VAL A O 1
ATOM 2515 N N . MET A 1 319 ? -4.909 -33.884 -37.939 1.00 71.50 319 MET A N 1
ATOM 2516 C CA . MET A 1 319 ? -5.244 -32.984 -39.048 1.00 71.50 319 MET A CA 1
ATOM 2517 C C . MET A 1 319 ? -4.602 -31.607 -38.856 1.00 71.50 319 MET A C 1
ATOM 2519 O O . MET A 1 319 ? -4.311 -31.212 -37.727 1.00 71.50 319 MET A O 1
ATOM 2523 N N . SER A 1 320 ? -4.419 -30.872 -39.954 1.00 76.44 320 SER A N 1
ATOM 2524 C CA . SER A 1 320 ? -4.084 -29.444 -39.910 1.00 76.44 320 SER A CA 1
ATOM 2525 C C . SER A 1 320 ? -5.347 -28.606 -39.695 1.00 76.44 320 SER A C 1
ATOM 2527 O O . SER A 1 320 ? -6.425 -28.994 -40.151 1.00 76.44 320 SER A O 1
ATOM 2529 N N . MET A 1 321 ? -5.213 -27.451 -39.042 1.00 77.81 321 MET A N 1
ATOM 2530 C CA . MET A 1 321 ? -6.252 -26.419 -38.978 1.00 77.81 321 MET A CA 1
ATOM 2531 C C . MET A 1 321 ? -5.662 -25.084 -39.431 1.00 77.81 321 MET A C 1
ATOM 2533 O O . MET A 1 321 ? -4.671 -24.628 -38.862 1.00 77.81 321 MET A O 1
ATOM 2537 N N . ASP A 1 322 ? -6.287 -24.461 -40.428 1.00 74.50 322 ASP A N 1
ATOM 2538 C CA . ASP A 1 322 ? -5.892 -23.146 -40.932 1.00 74.50 322 ASP A CA 1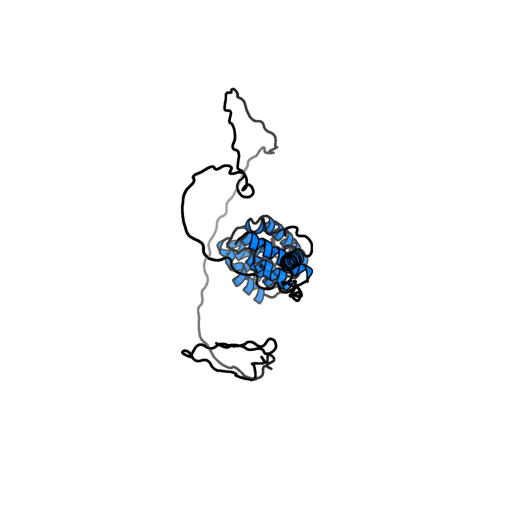
ATOM 2539 C C . ASP A 1 322 ? -6.677 -22.041 -40.214 1.00 74.50 322 ASP A C 1
ATOM 2541 O O . ASP A 1 322 ? -7.905 -22.088 -40.125 1.00 74.50 322 ASP A O 1
ATOM 2545 N N . PHE A 1 323 ? -5.968 -21.025 -39.721 1.00 79.31 323 PHE A N 1
ATOM 2546 C CA . PHE A 1 323 ? -6.559 -19.875 -39.034 1.00 79.31 323 PHE A CA 1
ATOM 2547 C C . PHE A 1 323 ? -6.636 -18.678 -39.986 1.00 79.31 323 PHE A C 1
ATOM 2549 O O . PHE A 1 323 ? -5.611 -18.169 -40.443 1.00 79.31 323 PHE A O 1
ATOM 2556 N N . HIS A 1 324 ? -7.847 -18.201 -40.281 1.00 74.81 324 HIS A N 1
ATOM 2557 C CA . HIS A 1 324 ? -8.040 -17.043 -41.154 1.00 74.81 324 HIS A CA 1
ATOM 2558 C C . HIS A 1 324 ? -7.909 -15.737 -40.346 1.00 74.81 324 HIS A C 1
ATOM 2560 O O . HIS A 1 324 ? -8.629 -15.578 -39.362 1.00 74.81 324 HIS A O 1
ATOM 2566 N N . PRO A 1 325 ? -7.114 -14.733 -40.773 1.00 69.31 325 PRO A N 1
ATOM 2567 C CA . PRO A 1 325 ? -6.847 -13.498 -40.009 1.00 69.31 325 PRO A CA 1
ATOM 2568 C C . PRO A 1 325 ? -8.052 -12.548 -39.818 1.00 69.31 325 PRO A C 1
ATOM 2570 O O . PRO A 1 325 ? -7.884 -11.403 -39.411 1.00 69.31 325 PRO A O 1
ATOM 2573 N N . GLN A 1 326 ? -9.265 -12.998 -40.146 1.00 71.56 326 GLN A N 1
ATOM 2574 C CA . GLN A 1 326 ? -10.524 -12.251 -40.023 1.00 71.56 326 GLN A CA 1
ATOM 2575 C C . GLN A 1 326 ? -11.664 -13.094 -39.422 1.00 71.56 326 GLN A C 1
ATOM 2577 O O . GLN A 1 326 ? -12.715 -12.545 -39.104 1.00 71.56 326 GLN A O 1
ATOM 2582 N N . GLN A 1 327 ? -11.490 -14.414 -39.273 1.00 71.88 327 GLN A N 1
ATOM 2583 C CA . GLN A 1 327 ? -12.509 -15.309 -38.722 1.00 71.88 327 GLN A CA 1
ATOM 2584 C C . GLN A 1 327 ? -11.983 -15.900 -37.416 1.00 71.88 327 GLN A C 1
ATOM 2586 O O . GLN A 1 327 ? -10.958 -16.575 -37.400 1.00 71.88 327 GLN A O 1
ATOM 2591 N N . HIS A 1 328 ? -12.684 -15.638 -36.315 1.00 69.06 328 HIS A N 1
ATOM 2592 C CA . HIS A 1 328 ? -12.301 -16.151 -35.006 1.00 69.06 328 HIS A CA 1
ATOM 2593 C C . HIS A 1 328 ? -12.640 -17.643 -34.907 1.00 69.06 328 HIS A C 1
ATOM 2595 O O . HIS A 1 328 ? -13.801 -18.021 -34.757 1.00 69.06 328 HIS A O 1
ATOM 2601 N N . THR A 1 329 ? -11.617 -18.493 -34.987 1.00 74.69 329 THR A N 1
ATOM 2602 C CA . THR A 1 329 ? -11.721 -19.933 -34.726 1.00 74.69 329 THR A CA 1
ATOM 2603 C C . THR A 1 329 ? -11.337 -20.205 -33.275 1.00 74.69 329 THR A C 1
ATOM 2605 O O . THR A 1 329 ? -10.213 -19.917 -32.869 1.00 74.69 329 THR A O 1
ATOM 2608 N N . ILE A 1 330 ? -12.260 -20.774 -32.499 1.00 73.56 330 ILE A N 1
ATOM 2609 C CA . ILE A 1 330 ? -12.054 -21.119 -31.087 1.00 73.56 330 ILE A CA 1
ATOM 2610 C C . ILE A 1 330 ? -12.058 -22.643 -30.961 1.00 73.56 330 ILE A C 1
ATOM 2612 O O . ILE A 1 330 ? -12.992 -23.297 -31.423 1.00 73.56 330 ILE A O 1
ATOM 2616 N N . LEU A 1 331 ? -11.023 -23.204 -30.331 1.00 75.94 331 LEU A N 1
ATOM 2617 C CA . LEU A 1 331 ? -10.996 -24.609 -29.933 1.00 75.94 331 LEU A CA 1
ATOM 2618 C C . LEU A 1 331 ? -11.495 -24.717 -28.488 1.00 75.94 331 LEU A C 1
ATOM 2620 O O . LEU A 1 331 ? -10.886 -24.158 -27.579 1.00 75.94 331 LEU A O 1
ATOM 2624 N N . LEU A 1 332 ? -12.602 -25.430 -28.298 1.00 73.25 332 LEU A N 1
ATOM 2625 C CA . LEU A 1 332 ? -13.152 -25.791 -26.990 1.00 73.25 332 LEU A CA 1
ATOM 2626 C C . LEU A 1 332 ? -12.707 -27.226 -26.674 1.00 73.25 332 LEU A C 1
ATOM 2628 O O . LEU A 1 332 ? -12.765 -28.082 -27.561 1.00 73.25 332 LEU A O 1
ATOM 2632 N N . GLY A 1 333 ? -12.215 -27.456 -25.454 1.00 69.38 333 GLY A N 1
ATOM 2633 C CA . GLY A 1 333 ? -11.659 -28.734 -24.985 1.00 69.38 333 GLY A CA 1
ATOM 2634 C C . GLY A 1 333 ? -12.468 -29.359 -23.860 1.00 69.38 333 GLY A C 1
ATOM 2635 O O . GLY A 1 333 ? -13.160 -28.590 -23.156 1.00 69.38 333 GLY A O 1
#

pLDDT: mean 71.32, std 28.31, range [22.86, 98.62]

Organism: NCBI:txid132261

Radius of gyration: 40.75 Å; chains: 1; bounding box: 102×54×136 Å

Foldseek 3Di:
DDPVVLVVLLLVLLVCVVVPVVVVNLVSCLQVVQADALVVLLVCLLVLVLVVNVSSCVSQDDCPPDPLSVVLLQLSLLLQLLVCLVVVVLVSNVVSLVPRVPVCCVVPVVVSVLSVCCSVDNHSCVDPVNVPPDDSNVSSVVSSVVNVVSLCPDPSCVNHHDRPDDDRSVVVVVVVVVVVPDDDDPPPDPPPDDDDDDDDDDDDDDDDDDDDDDDDDPDPDDDDDDDDDDDDDDDDDDDDDDDDDDDDDDDDDDDYDDDDDDDDDDDDDDDDDDDDDDDDDDDDDDDDDDDDDDDDDDPDDDCDPPDDPDDDDPPDDDDDDDDDPVDDDDDDD

Secondary structure (DSSP, 8-state):
--HHHHHHHHHHHHHHHHTT-HHHHHHHHHHH-S---HHHHHHHHHHT-HHHHHHHHHTT--TTS-HHHHHHHHHHHHHHHHHHHHTT-HHHHHHHIIIIIGGGGGG-HHHHHHHHHTTT-SSGGGSGGGTT---HHHHHHHHHHHHHHHHHH-GGGTTTSS---PPTTHHHHHHHHHHHTSPPP-------SPPPP-PPPPPP---------------S--SSS--------------------------PPP-----------------------------------------PPP-------S-------TTPPP---PPPTTS------

InterPro domains:
  IPR006594 LIS1 homology motif [PS50896] (4-36)
  IPR006594 LIS1 homology motif [SM00667] (4-36)
  IPR006595 CTLH, C-terminal LisH motif [PS50897] (34-92)
  IPR006595 CTLH, C-terminal LisH motif [SM00668] (34-92)
  IPR027728 Topless family [PTHR44083] (1-332)
  IPR054080 TPR1-like, CTLH-containing domain [PF21889] (37-161)
  IPR054532 TPL/SMU1, LisH-like dimerisation domain [PF17814] (5-33)

Sequence (333 aa):
MSSLSRELVFLILQFLDEEKFKDTVHKLEQESGYFFNMKYFEDQIQAGEWDEVERYLSGFTKVEDNRYSKKIFFEIRKQKYLEALDKQDRVKAVDILIKDLKVFASSNEDLFKEITQLLTLENFRKNEKLSKYGDTESARNIMLVELKRLIEANPLFRDKLTLPPFKASQLRTLINQSNGARPPPPTNAPLLGPIPKPGAFPPLGVHSPFQLVVSPSPSAIAGWMTSPNPAMPHAAVSPGPPGIVQPAGAAAFLKHPRASSGVHGMDDQTDDSEHIMKKIRAGQSDEVSFSSTTHLPNIYSDEIPKTVMRNLSQGSSVMSMDFHPQQHTILLG